Protein AF-A0A1M4UAV8-F1 (afdb_monomer_lite)

Radius of gyration: 23.13 Å; chains: 1; bounding box: 68×44×64 Å

Sequence (203 aa):
MSVFLSVIFIINIIFANIFLRMLYTIIKALHIIFMVSYFAGIFYLVRIFVYYKDTDEFAEDKKKILREQYTFMARRLWNIITVPAGVIMAVCGLIMIFLNPGLMKMPWFHLKLTFLIGLAIYHYWCWKKVLQLKELNGNALETANIKLRQANEIATFILFLVVFTVILKSMVIEYWWQLIAGFFVLVFLIMMTVKLVNKKKKK

Structure (mmCIF, N/CA/C/O backbone):
data_AF-A0A1M4UAV8-F1
#
_entry.id   AF-A0A1M4UAV8-F1
#
loop_
_atom_site.group_PDB
_atom_site.id
_atom_site.type_symbol
_atom_site.label_atom_id
_atom_site.label_alt_id
_atom_site.label_comp_id
_atom_site.label_asym_id
_atom_site.label_entity_id
_atom_site.label_seq_id
_atom_site.pdbx_PDB_ins_code
_atom_site.Cartn_x
_atom_site.Cartn_y
_atom_site.Cartn_z
_atom_site.occupancy
_atom_site.B_iso_or_equiv
_atom_site.auth_seq_id
_atom_site.auth_comp_id
_atom_site.auth_asym_id
_atom_site.auth_atom_id
_atom_site.pdbx_PDB_model_num
ATOM 1 N N . MET A 1 1 ? 47.598 0.066 -33.213 1.00 62.50 1 MET A N 1
ATOM 2 C CA . MET A 1 1 ? 47.191 0.995 -32.132 1.00 62.50 1 MET A CA 1
ATOM 3 C C . MET A 1 1 ? 45.679 1.241 -32.111 1.00 62.50 1 MET A C 1
ATOM 5 O O . MET A 1 1 ? 45.092 1.105 -31.048 1.00 62.50 1 MET A O 1
ATOM 9 N N . SER A 1 2 ? 45.028 1.500 -33.256 1.00 72.69 2 SER A N 1
ATOM 10 C CA . SER A 1 2 ? 43.565 1.703 -33.334 1.00 72.69 2 SER A CA 1
ATOM 11 C C . SER A 1 2 ? 42.741 0.492 -32.875 1.00 72.69 2 SER A C 1
ATOM 13 O O . SER A 1 2 ? 41.863 0.648 -32.040 1.00 72.69 2 SER A O 1
ATOM 15 N N . VAL A 1 3 ? 43.079 -0.722 -33.327 1.00 73.94 3 VAL A N 1
ATOM 16 C CA . VAL A 1 3 ? 42.355 -1.961 -32.965 1.00 73.94 3 VAL A CA 1
ATOM 17 C C . VAL A 1 3 ? 42.368 -2.224 -31.454 1.00 73.94 3 VAL A C 1
ATOM 19 O O . VAL A 1 3 ? 41.353 -2.594 -30.878 1.00 73.94 3 VAL A O 1
ATOM 22 N N . PHE A 1 4 ? 43.496 -1.976 -30.785 1.00 75.94 4 PHE A N 1
ATOM 23 C CA . PHE A 1 4 ? 43.638 -2.181 -29.341 1.00 75.94 4 PHE A CA 1
ATOM 24 C C . PHE A 1 4 ? 42.793 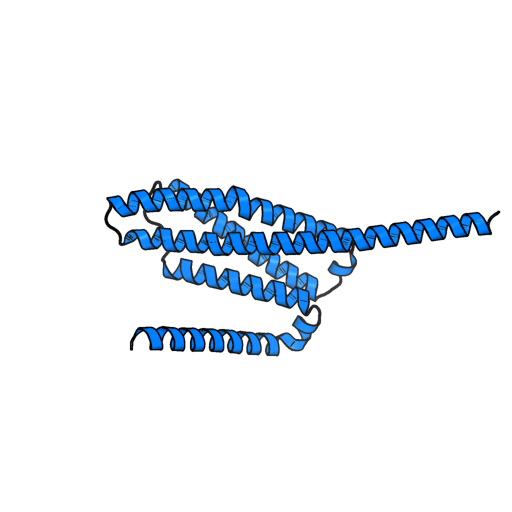-1.186 -28.525 1.00 75.94 4 PHE A C 1
ATOM 26 O O . PHE A 1 4 ? 42.107 -1.579 -27.584 1.00 75.94 4 PHE A O 1
ATOM 33 N N . LEU A 1 5 ? 42.767 0.087 -28.938 1.00 78.88 5 LEU A N 1
ATOM 34 C CA . LEU A 1 5 ? 41.893 1.112 -28.356 1.00 78.88 5 LEU A CA 1
ATOM 35 C C . LEU A 1 5 ? 40.407 0.783 -28.573 1.00 78.88 5 LEU A C 1
ATOM 37 O O . LEU A 1 5 ? 39.610 0.921 -27.646 1.00 78.88 5 LEU A O 1
ATOM 41 N N . SER A 1 6 ? 40.038 0.283 -29.757 1.00 75.25 6 SER A N 1
ATOM 42 C CA . SER A 1 6 ? 38.673 -0.173 -30.046 1.00 75.25 6 SER A CA 1
ATOM 43 C C . SER A 1 6 ? 38.254 -1.351 -29.161 1.00 75.25 6 SER A C 1
ATOM 45 O O . SER A 1 6 ? 37.135 -1.361 -28.655 1.00 75.25 6 SER A O 1
ATOM 47 N N . VAL A 1 7 ? 39.146 -2.315 -28.914 1.00 79.62 7 VAL A N 1
ATOM 48 C CA . VAL A 1 7 ? 38.872 -3.460 -28.028 1.00 79.62 7 VAL A CA 1
ATOM 49 C C . VAL A 1 7 ? 38.666 -3.008 -26.579 1.00 79.62 7 VAL A C 1
ATOM 51 O O . VAL A 1 7 ? 37.687 -3.414 -25.954 1.00 79.62 7 VAL A O 1
ATOM 54 N N . ILE A 1 8 ? 39.516 -2.119 -26.054 1.00 80.94 8 ILE A N 1
ATOM 55 C CA . ILE A 1 8 ? 39.352 -1.560 -24.698 1.00 80.94 8 ILE A CA 1
ATOM 56 C C . ILE A 1 8 ? 38.030 -0.793 -24.575 1.00 80.94 8 ILE A C 1
ATOM 58 O O . ILE A 1 8 ? 37.326 -0.921 -23.572 1.00 80.94 8 ILE A O 1
ATOM 62 N N . PHE A 1 9 ? 37.661 -0.018 -25.593 1.00 82.31 9 PHE A N 1
ATOM 63 C CA . PHE A 1 9 ? 36.395 0.710 -25.618 1.00 82.31 9 PHE A CA 1
ATOM 64 C C . PHE A 1 9 ? 35.184 -0.239 -25.588 1.00 82.31 9 PHE A C 1
ATOM 66 O O . PHE A 1 9 ? 34.266 -0.044 -24.790 1.00 82.31 9 PHE A O 1
ATOM 73 N N . ILE A 1 10 ? 35.215 -1.317 -26.378 1.00 82.00 10 ILE A N 1
ATOM 74 C CA . ILE A 1 10 ? 34.167 -2.349 -26.389 1.00 82.00 10 ILE A CA 1
ATOM 75 C C . ILE A 1 10 ? 34.065 -3.048 -25.026 1.00 82.00 10 ILE A C 1
ATOM 77 O O . ILE A 1 10 ? 32.960 -3.216 -24.511 1.00 82.00 10 ILE A O 1
ATOM 81 N N . ILE A 1 11 ? 35.193 -3.409 -24.406 1.00 81.31 11 ILE A N 1
ATOM 82 C CA . ILE A 1 11 ? 35.213 -4.039 -23.075 1.00 81.31 11 ILE A CA 1
ATOM 83 C C . ILE A 1 11 ? 34.583 -3.116 -22.022 1.00 81.31 11 ILE A C 1
ATOM 85 O O . ILE A 1 11 ? 33.751 -3.571 -21.236 1.00 81.31 11 ILE A O 1
ATOM 89 N N . ASN A 1 12 ? 34.911 -1.820 -22.035 1.00 81.19 12 ASN A N 1
ATOM 90 C CA . ASN A 1 12 ? 34.311 -0.843 -21.121 1.00 81.19 12 ASN A CA 1
ATOM 91 C C . ASN A 1 12 ? 32.792 -0.719 -21.317 1.00 81.19 12 ASN A C 1
ATOM 93 O O . ASN A 1 12 ? 32.049 -0.681 -20.337 1.00 81.19 12 ASN A O 1
ATOM 97 N N . ILE A 1 13 ? 32.311 -0.719 -22.565 1.00 83.06 13 ILE A N 1
ATOM 98 C CA . ILE A 1 13 ? 30.870 -0.704 -22.869 1.00 83.06 13 ILE A CA 1
ATOM 99 C C . ILE A 1 13 ? 30.181 -1.973 -22.360 1.00 83.06 13 ILE A C 1
ATOM 101 O O . ILE A 1 13 ? 29.103 -1.897 -21.769 1.00 83.06 13 ILE A O 1
ATOM 105 N N . ILE A 1 14 ? 30.785 -3.144 -22.574 1.00 82.00 14 ILE A N 1
ATOM 106 C CA . ILE A 1 14 ? 30.239 -4.420 -22.094 1.00 82.00 14 ILE A CA 1
ATOM 107 C C . ILE A 1 14 ? 30.149 -4.406 -20.566 1.00 82.00 14 ILE A C 1
ATOM 109 O O . ILE A 1 14 ? 29.097 -4.732 -20.014 1.00 82.00 14 ILE A O 1
ATOM 113 N N . PHE A 1 15 ? 31.209 -3.972 -19.882 1.00 83.56 15 PHE A N 1
ATOM 114 C CA . PHE A 1 15 ? 31.234 -3.888 -18.424 1.00 83.56 15 PHE A CA 1
ATOM 115 C C . PHE A 1 15 ? 30.181 -2.907 -17.886 1.00 83.56 15 PHE A C 1
ATOM 117 O O . PHE A 1 15 ? 29.423 -3.253 -16.977 1.00 83.56 15 PHE A O 1
ATOM 124 N N . ALA A 1 16 ? 30.053 -1.726 -18.499 1.00 79.69 16 ALA A N 1
ATOM 125 C CA . ALA A 1 16 ? 29.027 -0.747 -18.149 1.00 79.69 16 ALA A CA 1
ATOM 126 C C . ALA A 1 16 ? 27.603 -1.302 -18.344 1.00 79.69 16 ALA A C 1
ATOM 128 O O . ALA A 1 16 ? 26.748 -1.145 -17.471 1.00 79.69 16 ALA A O 1
ATOM 129 N N . ASN A 1 17 ? 27.349 -2.018 -19.442 1.00 82.50 17 ASN A N 1
ATOM 130 C CA . ASN A 1 17 ? 26.052 -2.649 -19.700 1.00 82.50 17 ASN A CA 1
ATOM 131 C C . ASN A 1 17 ? 25.724 -3.759 -18.692 1.00 82.50 17 ASN A C 1
ATOM 133 O O . ASN A 1 17 ? 24.584 -3.856 -18.227 1.00 82.50 17 ASN A O 1
ATOM 137 N N . ILE A 1 18 ? 26.706 -4.586 -18.326 1.00 84.81 18 ILE A N 1
ATOM 138 C CA . ILE A 1 18 ? 26.540 -5.621 -17.296 1.00 84.81 18 ILE A CA 1
ATOM 139 C C . ILE A 1 18 ? 26.200 -4.972 -15.952 1.00 84.81 18 ILE A C 1
ATOM 141 O O . ILE A 1 18 ? 25.231 -5.379 -15.306 1.00 84.81 18 ILE A O 1
ATOM 145 N N . PHE A 1 19 ? 26.938 -3.928 -15.569 1.00 85.88 19 PHE A N 1
ATOM 146 C CA . PHE A 1 19 ? 26.698 -3.183 -14.337 1.00 85.88 19 PHE A CA 1
ATOM 147 C C . PHE A 1 19 ? 25.284 -2.587 -14.293 1.00 85.88 19 PHE A C 1
ATOM 149 O O . PHE A 1 19 ? 24.553 -2.805 -13.325 1.00 85.88 19 PHE A O 1
ATOM 156 N N . LEU A 1 20 ? 24.849 -1.911 -15.362 1.00 85.31 20 LEU A N 1
ATOM 157 C CA . LEU A 1 20 ? 23.503 -1.331 -15.452 1.00 85.31 20 LEU A CA 1
ATOM 158 C C . LEU A 1 20 ? 22.401 -2.395 -15.368 1.00 85.31 20 LEU A C 1
ATOM 160 O O . LEU A 1 20 ? 21.385 -2.187 -14.699 1.00 85.31 20 LEU A O 1
ATOM 164 N N . ARG A 1 21 ? 22.601 -3.560 -15.995 1.00 87.69 21 ARG A N 1
ATOM 165 C CA . ARG A 1 21 ? 21.647 -4.675 -15.926 1.00 87.69 21 ARG A CA 1
ATOM 166 C C . ARG A 1 21 ? 21.554 -5.256 -14.514 1.00 87.69 21 ARG A C 1
ATOM 168 O O . ARG A 1 21 ? 20.442 -5.499 -14.039 1.00 87.69 21 ARG A O 1
ATOM 175 N N . MET A 1 22 ? 22.688 -5.449 -13.840 1.00 91.06 22 MET A N 1
ATOM 176 C CA . MET A 1 22 ? 22.721 -5.902 -12.445 1.00 91.06 22 MET A CA 1
ATOM 177 C C . MET A 1 22 ? 22.029 -4.897 -11.523 1.00 91.06 22 MET A C 1
ATOM 179 O O . MET A 1 22 ? 21.144 -5.278 -10.752 1.00 91.06 22 MET A O 1
ATOM 183 N N . LEU A 1 23 ? 22.350 -3.610 -11.664 1.00 91.56 23 LEU A N 1
ATOM 184 C CA . LEU A 1 23 ? 21.711 -2.537 -10.910 1.00 91.56 23 LEU A CA 1
ATOM 185 C C . LEU A 1 23 ? 20.192 -2.553 -11.108 1.00 91.56 23 LEU A C 1
ATOM 187 O O . LEU A 1 23 ? 19.450 -2.565 -10.129 1.00 91.56 23 LEU A O 1
ATOM 191 N N . TYR A 1 24 ? 19.713 -2.651 -12.352 1.00 92.31 24 TYR A N 1
ATOM 192 C CA . TYR A 1 24 ? 18.280 -2.734 -12.641 1.00 92.31 24 TYR A CA 1
ATOM 193 C C . TYR A 1 24 ? 17.609 -3.906 -11.910 1.00 92.31 24 TYR A C 1
ATOM 195 O O . TYR A 1 24 ? 16.544 -3.738 -11.314 1.00 92.31 24 TYR A O 1
ATOM 203 N N . THR A 1 25 ? 18.227 -5.092 -11.910 1.00 93.62 25 THR A N 1
ATOM 204 C CA . THR A 1 25 ? 17.670 -6.259 -11.205 1.00 93.62 25 THR A CA 1
ATOM 205 C C . THR A 1 25 ? 17.646 -6.093 -9.686 1.00 93.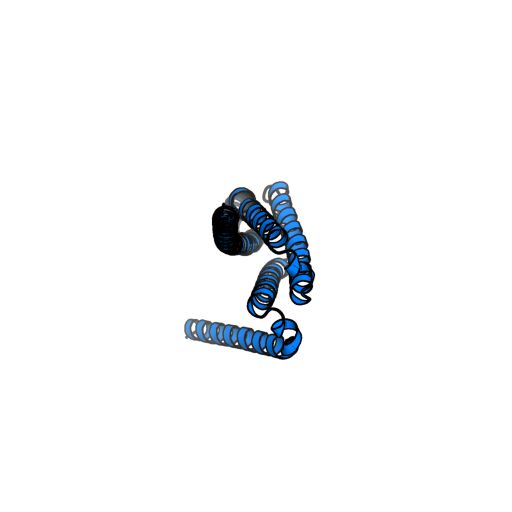62 25 THR A C 1
ATOM 207 O O . THR A 1 25 ? 16.661 -6.486 -9.060 1.00 93.62 25 THR A O 1
ATOM 210 N N . ILE A 1 26 ? 18.664 -5.454 -9.103 1.00 93.94 26 ILE A N 1
ATOM 211 C CA . ILE A 1 26 ? 18.721 -5.152 -7.665 1.00 93.94 26 ILE A CA 1
ATOM 212 C C . ILE A 1 26 ? 17.623 -4.152 -7.294 1.00 93.94 26 ILE A C 1
ATOM 214 O O . ILE A 1 26 ? 16.846 -4.401 -6.374 1.00 93.94 26 ILE A O 1
ATOM 218 N N . ILE A 1 27 ? 17.495 -3.056 -8.048 1.00 95.75 27 ILE A N 1
ATOM 219 C CA . ILE A 1 27 ? 16.447 -2.051 -7.822 1.00 95.75 27 ILE A CA 1
ATOM 220 C C . ILE A 1 27 ? 15.055 -2.671 -7.984 1.00 95.75 27 ILE A C 1
ATOM 222 O O . ILE A 1 27 ? 14.156 -2.381 -7.194 1.00 95.75 27 ILE A O 1
ATOM 226 N N . LYS A 1 28 ? 14.870 -3.566 -8.960 1.00 93.69 28 LYS A N 1
ATOM 227 C CA . LYS A 1 28 ? 13.616 -4.306 -9.133 1.00 93.69 28 LYS A CA 1
ATOM 228 C C . LYS A 1 28 ? 13.303 -5.195 -7.927 1.00 93.69 28 LYS A C 1
ATOM 230 O O . LYS A 1 28 ? 12.150 -5.230 -7.499 1.00 93.69 28 LYS A O 1
ATOM 235 N N . ALA A 1 29 ? 14.295 -5.891 -7.374 1.00 95.88 29 ALA A N 1
ATOM 236 C CA . ALA A 1 29 ? 14.116 -6.697 -6.169 1.00 95.88 29 ALA A CA 1
ATOM 237 C C . ALA A 1 29 ? 13.733 -5.822 -4.963 1.00 95.88 29 ALA A C 1
ATOM 239 O O . ALA A 1 29 ? 12.739 -6.112 -4.297 1.00 95.88 29 ALA A O 1
ATOM 240 N N . LEU A 1 30 ? 14.439 -4.706 -4.746 1.00 96.69 30 LEU A N 1
ATOM 241 C CA . LEU A 1 30 ? 14.109 -3.735 -3.696 1.00 96.69 30 LEU A CA 1
ATOM 242 C C . LEU A 1 30 ? 12.690 -3.179 -3.863 1.00 96.69 30 LEU A C 1
ATOM 244 O O . LEU A 1 30 ? 11.921 -3.174 -2.905 1.00 96.69 30 LEU A O 1
ATOM 248 N N . HIS A 1 31 ? 12.300 -2.790 -5.080 1.00 96.00 31 HIS A N 1
ATOM 249 C CA . HIS A 1 31 ? 10.945 -2.321 -5.371 1.00 96.00 31 HIS A CA 1
ATOM 250 C C . HIS A 1 31 ? 9.883 -3.347 -4.951 1.00 96.00 31 HIS A C 1
ATOM 252 O O . HIS A 1 31 ? 8.889 -2.970 -4.338 1.00 96.00 31 HIS A O 1
ATOM 258 N N . ILE A 1 32 ? 10.094 -4.635 -5.242 1.00 95.25 32 ILE A N 1
ATOM 259 C CA . ILE A 1 32 ? 9.157 -5.704 -4.865 1.00 95.25 32 ILE A CA 1
ATOM 260 C C . ILE A 1 32 ? 9.121 -5.896 -3.344 1.00 95.25 32 ILE A C 1
ATOM 262 O O . ILE A 1 32 ? 8.033 -5.980 -2.779 1.00 95.25 32 ILE A O 1
ATOM 266 N N . ILE A 1 33 ? 10.276 -5.922 -2.671 1.00 96.88 33 ILE A N 1
ATOM 267 C CA . ILE A 1 33 ? 10.356 -6.073 -1.207 1.00 96.88 33 ILE A CA 1
ATOM 268 C C . ILE A 1 33 ? 9.583 -4.949 -0.508 1.00 96.88 33 ILE A C 1
ATOM 270 O O . ILE A 1 33 ? 8.728 -5.208 0.344 1.00 96.88 33 ILE A O 1
ATOM 274 N N . PHE A 1 34 ? 9.833 -3.699 -0.901 1.00 97.62 34 PHE A N 1
ATOM 275 C CA . PHE A 1 34 ? 9.148 -2.551 -0.315 1.00 97.62 34 PHE A CA 1
ATOM 276 C C . PHE A 1 34 ? 7.682 -2.458 -0.738 1.00 97.62 34 PHE A C 1
ATOM 278 O O . PHE A 1 34 ? 6.865 -2.017 0.064 1.00 97.62 34 PHE A O 1
ATOM 285 N N . MET A 1 35 ? 7.315 -2.948 -1.926 1.00 95.75 35 MET A N 1
ATOM 286 C CA . MET A 1 35 ? 5.912 -3.102 -2.318 1.00 95.75 35 MET A CA 1
ATOM 287 C C . MET A 1 35 ? 5.173 -4.066 -1.385 1.00 95.75 35 MET A C 1
ATOM 289 O O . MET A 1 35 ? 4.111 -3.718 -0.871 1.00 95.75 35 MET A O 1
ATOM 293 N N . VAL A 1 36 ? 5.753 -5.232 -1.090 1.00 96.25 36 VAL A N 1
ATOM 294 C CA . VAL A 1 36 ? 5.160 -6.198 -0.150 1.00 96.25 36 VAL A CA 1
ATOM 295 C C . VAL A 1 36 ? 5.040 -5.592 1.251 1.00 96.25 36 VAL A C 1
ATOM 297 O O . VAL A 1 36 ? 3.970 -5.664 1.856 1.00 96.25 36 VAL A O 1
ATOM 300 N N . SER A 1 37 ? 6.099 -4.946 1.749 1.00 96.56 37 SER A N 1
ATOM 301 C CA . SER A 1 37 ? 6.090 -4.274 3.058 1.00 96.56 37 SER A CA 1
ATOM 302 C C . SER A 1 37 ? 5.026 -3.170 3.138 1.00 96.56 37 SER A C 1
ATOM 304 O O . SER A 1 37 ? 4.286 -3.082 4.120 1.00 96.56 37 SER A O 1
ATOM 306 N N . TYR A 1 38 ? 4.886 -2.377 2.076 1.00 97.19 38 TYR A N 1
ATOM 307 C CA . TYR A 1 38 ? 3.892 -1.316 1.967 1.00 97.19 38 TYR A CA 1
ATOM 308 C C . TYR A 1 38 ? 2.455 -1.853 2.003 1.00 97.19 38 TYR A C 1
ATOM 310 O O . TYR A 1 38 ? 1.640 -1.383 2.801 1.00 97.19 38 TYR A O 1
ATOM 318 N N . PHE A 1 39 ? 2.139 -2.862 1.183 1.00 95.25 39 PHE A N 1
ATOM 319 C CA . PHE A 1 39 ? 0.804 -3.466 1.168 1.00 95.25 39 PHE A CA 1
ATOM 320 C C . PHE A 1 39 ? 0.479 -4.172 2.487 1.00 95.25 39 PHE A C 1
ATOM 322 O O . PHE A 1 39 ? -0.644 -4.050 2.976 1.00 95.25 39 PHE A O 1
ATOM 329 N N . ALA A 1 40 ? 1.456 -4.835 3.113 1.00 95.19 40 ALA A N 1
ATOM 330 C CA . ALA A 1 40 ? 1.292 -5.398 4.451 1.00 95.19 40 ALA A CA 1
ATOM 331 C C . ALA A 1 40 ? 0.935 -4.314 5.486 1.00 95.19 40 ALA A C 1
ATOM 333 O O . ALA A 1 40 ? 0.011 -4.504 6.280 1.00 95.19 40 ALA A O 1
ATOM 334 N N . GLY A 1 41 ? 1.612 -3.160 5.437 1.00 95.56 41 GLY A N 1
ATOM 335 C CA . GLY A 1 41 ? 1.303 -2.002 6.277 1.00 95.56 41 GLY A CA 1
ATOM 336 C C . GLY A 1 41 ? -0.122 -1.490 6.069 1.00 95.56 41 GLY A C 1
ATOM 337 O O . GLY A 1 41 ? -0.866 -1.336 7.036 1.00 95.56 41 GLY A O 1
ATOM 338 N N . ILE A 1 42 ? -0.543 -1.310 4.815 1.00 93.88 42 ILE A N 1
ATOM 339 C CA . ILE A 1 42 ? -1.900 -0.860 4.481 1.00 93.88 42 ILE A CA 1
ATOM 340 C C . ILE A 1 42 ? -2.979 -1.835 4.969 1.00 93.88 42 ILE A C 1
ATOM 342 O O . ILE A 1 42 ? -3.937 -1.406 5.618 1.00 93.88 42 ILE A O 1
ATOM 346 N N . PHE A 1 43 ? -2.838 -3.134 4.692 1.00 93.56 43 PHE A N 1
ATOM 347 C CA . PHE A 1 43 ? -3.822 -4.132 5.125 1.00 93.56 43 PHE A CA 1
ATOM 348 C C . PHE A 1 43 ? -3.957 -4.168 6.641 1.00 93.56 43 PHE A C 1
ATOM 350 O O . PHE A 1 43 ? -5.064 -4.224 7.184 1.00 93.56 43 PHE A O 1
ATOM 357 N N . TYR A 1 44 ? -2.825 -4.106 7.340 1.00 94.69 44 TYR A N 1
ATOM 358 C CA . TYR A 1 44 ? -2.834 -4.105 8.792 1.00 94.69 44 TYR A CA 1
ATOM 359 C C . TYR A 1 44 ? -3.447 -2.815 9.352 1.00 94.69 44 TYR A C 1
ATOM 361 O O . TYR A 1 44 ? -4.215 -2.867 10.312 1.00 94.69 44 TYR A O 1
ATOM 369 N N . LEU A 1 45 ? -3.204 -1.671 8.710 1.00 94.69 45 LEU A N 1
ATOM 370 C CA . LEU A 1 45 ? -3.749 -0.386 9.131 1.00 94.69 45 LEU A CA 1
ATOM 371 C C . LEU A 1 45 ? -5.278 -0.344 9.077 1.00 94.69 45 LEU A C 1
ATOM 373 O O . LEU A 1 45 ? -5.920 0.044 10.053 1.00 94.69 45 LEU A O 1
ATOM 377 N N . VAL A 1 46 ? -5.877 -0.775 7.966 1.00 92.81 46 VAL A N 1
ATOM 378 C CA . VAL A 1 46 ? -7.344 -0.787 7.847 1.00 92.81 46 VAL A CA 1
ATOM 379 C C . VAL A 1 46 ? -7.971 -1.734 8.860 1.00 92.81 46 VAL A C 1
ATOM 381 O O . VAL A 1 46 ? -9.018 -1.433 9.436 1.00 92.81 46 VAL A O 1
ATOM 384 N N . ARG A 1 47 ? -7.284 -2.836 9.165 1.00 93.81 47 ARG A N 1
ATOM 385 C CA . ARG A 1 47 ? -7.704 -3.756 10.217 1.00 93.81 47 ARG A CA 1
ATOM 386 C C . ARG A 1 47 ? -7.684 -3.115 11.603 1.00 93.81 47 ARG A C 1
ATOM 388 O O . ARG A 1 47 ? -8.615 -3.338 12.371 1.00 93.81 47 ARG A O 1
ATOM 395 N N . ILE A 1 48 ? -6.689 -2.277 11.900 1.00 94.56 48 ILE A N 1
ATOM 396 C CA . ILE A 1 48 ? -6.673 -1.481 13.135 1.00 94.56 48 ILE A CA 1
ATOM 397 C C . ILE A 1 48 ? -7.889 -0.546 13.192 1.00 94.56 48 ILE A C 1
ATOM 399 O O . ILE A 1 48 ? -8.501 -0.438 14.249 1.00 94.56 48 ILE A O 1
ATOM 403 N N . PHE A 1 49 ? -8.299 0.080 12.082 1.00 94.19 49 PHE A N 1
ATOM 404 C CA . PHE A 1 49 ? -9.500 0.932 12.075 1.00 94.19 49 PHE A CA 1
ATOM 405 C C . PHE A 1 49 ? -10.784 0.150 12.362 1.00 94.19 49 PHE A C 1
ATOM 407 O O . PHE A 1 49 ? -11.633 0.629 13.114 1.00 94.19 49 PHE A O 1
ATOM 414 N N . VAL A 1 50 ? -10.924 -1.055 11.798 1.00 93.62 50 VAL A N 1
ATOM 415 C CA . VAL A 1 50 ? -12.059 -1.943 12.101 1.00 93.62 50 VAL A CA 1
ATOM 416 C C . VAL A 1 50 ? -12.063 -2.303 13.585 1.00 93.62 50 VAL A C 1
ATOM 418 O O . VAL A 1 50 ? -13.087 -2.134 14.238 1.00 93.62 50 VAL A O 1
ATOM 421 N N . TYR A 1 51 ? -10.919 -2.710 14.140 1.00 94.00 51 TYR A N 1
ATOM 422 C CA . TYR A 1 51 ? -10.819 -3.062 15.559 1.00 94.00 51 TYR A CA 1
ATOM 423 C C . TYR A 1 51 ? -11.051 -1.875 16.488 1.00 94.00 51 TYR A C 1
ATOM 425 O O . TYR A 1 51 ? -11.702 -2.035 17.514 1.00 94.00 51 TYR A O 1
ATOM 433 N N . TYR A 1 52 ? -10.598 -0.678 16.112 1.00 94.31 52 TYR A N 1
ATOM 434 C CA . TYR A 1 52 ? -10.935 0.545 16.831 1.00 94.31 52 TYR A CA 1
ATOM 435 C C . TYR A 1 52 ? -12.451 0.755 16.851 1.00 94.31 52 TYR A C 1
ATOM 437 O O . TYR A 1 52 ? -13.013 1.015 17.908 1.00 94.31 52 TYR A O 1
ATOM 445 N N . LYS A 1 53 ? -13.132 0.602 15.710 1.00 92.94 53 LYS A N 1
ATOM 446 C CA . LYS A 1 53 ? -14.592 0.760 15.622 1.00 92.94 53 LYS A CA 1
ATOM 447 C C . LYS A 1 53 ? -15.361 -0.346 16.355 1.00 92.94 53 LYS A C 1
ATOM 449 O O . LYS A 1 53 ? -16.445 -0.079 16.859 1.00 92.94 53 LYS A O 1
ATOM 454 N N . ASP A 1 54 ? -14.826 -1.566 16.417 1.00 92.69 54 ASP A N 1
ATOM 455 C CA . ASP A 1 54 ? -15.411 -2.671 17.193 1.00 92.69 54 ASP A CA 1
ATOM 456 C C . ASP A 1 54 ? -15.398 -2.355 18.710 1.00 92.69 54 ASP A C 1
ATOM 458 O O . ASP A 1 54 ? -16.229 -2.871 19.451 1.00 92.69 54 ASP A O 1
ATOM 462 N N . THR A 1 55 ? -14.516 -1.457 19.186 1.00 93.69 55 THR A N 1
ATOM 463 C CA . THR A 1 55 ? -14.508 -1.039 20.605 1.00 93.69 55 THR A CA 1
ATOM 464 C C . THR A 1 55 ? -15.728 -0.228 21.032 1.00 93.69 55 THR A C 1
ATOM 466 O O . THR A 1 55 ? -15.938 -0.048 22.229 1.00 93.69 55 THR A O 1
ATOM 469 N N . ASP A 1 56 ? -16.533 0.262 20.087 1.00 91.12 56 ASP A N 1
ATOM 470 C CA . ASP A 1 56 ? -17.742 1.040 20.371 1.00 91.12 56 ASP A CA 1
ATOM 471 C C . ASP A 1 56 ? -18.774 0.245 21.187 1.00 91.12 56 ASP A C 1
ATOM 473 O O . ASP A 1 56 ? -19.564 0.846 21.907 1.00 91.12 56 ASP A O 1
ATOM 477 N N . GLU A 1 57 ? -18.745 -1.087 21.096 1.00 90.88 57 GLU A N 1
ATOM 478 C CA . GLU A 1 57 ? -19.644 -2.003 21.812 1.00 90.88 57 GLU A CA 1
ATOM 479 C C . GLU A 1 57 ? -19.089 -2.443 23.181 1.00 90.88 57 GLU A C 1
ATOM 481 O O . GLU A 1 57 ? -19.736 -3.195 23.909 1.00 90.88 57 GLU A O 1
ATOM 486 N N . PHE A 1 58 ? -17.873 -2.023 23.546 1.00 92.75 58 PHE A N 1
ATOM 487 C CA . PHE A 1 58 ? -17.243 -2.418 24.806 1.00 92.75 58 PHE A CA 1
ATOM 488 C C . PHE A 1 58 ? -17.594 -1.465 25.953 1.00 92.75 58 PHE A C 1
ATOM 490 O O . PHE A 1 58 ? -17.845 -0.281 25.747 1.00 92.75 58 PHE A O 1
ATOM 497 N N . ALA A 1 59 ? -17.530 -1.984 27.184 1.00 93.56 59 ALA A N 1
ATOM 498 C CA . ALA A 1 59 ? -17.606 -1.174 28.398 1.00 93.56 59 ALA A CA 1
ATOM 499 C C . ALA A 1 59 ? -16.514 -0.086 28.421 1.00 93.56 59 ALA A C 1
ATOM 501 O O . ALA A 1 59 ? -15.414 -0.296 27.896 1.00 93.56 59 ALA A O 1
ATOM 502 N N . GLU A 1 60 ? -16.811 1.052 29.053 1.00 90.44 60 GLU A N 1
ATOM 503 C CA . GLU A 1 60 ? -16.031 2.291 28.918 1.00 90.44 60 GLU A CA 1
ATOM 504 C C . GLU A 1 60 ? -14.549 2.126 29.302 1.00 90.44 60 GLU A C 1
ATOM 506 O O . GLU A 1 60 ? -13.670 2.546 28.547 1.00 90.44 60 GLU A O 1
ATOM 511 N N . ASP A 1 61 ? -14.252 1.410 30.391 1.00 91.19 61 ASP A N 1
ATOM 512 C CA . ASP A 1 61 ? -12.874 1.174 30.849 1.00 91.19 61 ASP A CA 1
ATOM 513 C C . ASP A 1 61 ? -12.045 0.398 29.814 1.00 91.19 61 ASP A C 1
ATOM 515 O O . ASP A 1 61 ? -10.931 0.783 29.448 1.00 91.19 61 ASP A O 1
ATOM 519 N N . LYS A 1 62 ? -12.616 -0.686 29.274 1.00 93.06 62 LYS A N 1
ATOM 520 C CA . LYS A 1 62 ? -11.967 -1.522 28.254 1.00 93.06 62 LYS A CA 1
ATOM 521 C C . LYS A 1 62 ? -11.817 -0.769 26.932 1.00 93.06 62 LYS A C 1
ATOM 523 O O . LYS A 1 62 ? -10.793 -0.890 26.256 1.00 93.06 62 LYS A O 1
ATOM 528 N N . LYS A 1 63 ? -12.839 -0.001 26.558 1.00 93.06 63 LYS A N 1
ATOM 529 C CA . LYS A 1 63 ? -12.879 0.818 25.344 1.00 93.06 63 LYS A CA 1
ATOM 530 C C . LYS A 1 63 ? -11.779 1.874 25.352 1.00 93.06 63 LYS A C 1
ATOM 532 O O . LYS A 1 63 ? -11.048 1.969 24.367 1.00 93.06 63 LYS A O 1
ATOM 537 N N . LYS A 1 64 ? -11.601 2.604 26.457 1.00 91.94 64 LYS A N 1
ATOM 538 C CA . LYS A 1 64 ? -10.559 3.633 26.584 1.00 91.94 64 LYS A CA 1
ATOM 539 C C . LYS A 1 64 ? -9.156 3.056 26.363 1.00 91.94 64 LYS A C 1
ATOM 541 O O . LYS A 1 64 ? -8.442 3.519 25.475 1.00 91.94 64 LYS A O 1
ATOM 546 N N . ILE A 1 65 ? -8.812 1.989 27.088 1.00 93.62 65 ILE A N 1
ATOM 547 C CA . ILE A 1 65 ? -7.491 1.339 27.008 1.00 93.62 65 ILE A CA 1
ATOM 548 C C . ILE A 1 65 ? -7.204 0.847 25.580 1.00 93.62 65 ILE A C 1
ATOM 550 O O . ILE A 1 65 ? -6.132 1.095 25.022 1.00 93.62 65 ILE A O 1
ATOM 554 N N . LEU A 1 66 ? -8.169 0.168 24.951 1.00 95.00 66 LEU A N 1
ATOM 555 C CA . LEU A 1 66 ? -7.985 -0.368 23.600 1.00 95.00 66 LEU A CA 1
ATOM 556 C C . LEU A 1 66 ? -7.909 0.734 22.538 1.00 95.00 66 LEU A C 1
ATOM 558 O O . LEU A 1 66 ? -7.109 0.619 21.608 1.00 95.00 66 LEU A O 1
ATOM 562 N N . ARG A 1 67 ? -8.691 1.812 22.662 1.00 94.56 67 ARG A N 1
ATOM 563 C CA . ARG A 1 67 ? -8.639 2.943 21.722 1.00 94.56 67 ARG A CA 1
ATOM 564 C C . ARG A 1 67 ? -7.300 3.671 21.774 1.00 94.56 67 ARG A C 1
ATOM 566 O O . ARG A 1 67 ? -6.763 4.004 20.713 1.00 94.56 67 ARG A O 1
ATOM 573 N N . GLU A 1 68 ? -6.738 3.877 22.962 1.00 93.94 68 GLU A N 1
ATOM 574 C CA . GLU A 1 68 ? -5.390 4.441 23.123 1.00 93.94 68 GLU A CA 1
ATOM 575 C C . GLU A 1 68 ? -4.345 3.551 22.435 1.00 93.94 68 GLU A C 1
ATOM 577 O O . GLU A 1 68 ? -3.566 4.027 21.599 1.00 93.94 68 GLU A O 1
ATOM 582 N N . GLN A 1 69 ? -4.406 2.240 22.683 1.00 95.06 69 GLN A N 1
ATOM 583 C CA . GLN A 1 69 ? -3.493 1.269 22.083 1.00 95.06 69 GLN A CA 1
ATOM 584 C C . GLN A 1 69 ? -3.610 1.210 20.552 1.00 95.06 69 GLN A C 1
ATOM 586 O O . GLN A 1 69 ? -2.600 1.267 19.848 1.00 95.06 69 GLN A O 1
ATOM 591 N N . TYR A 1 70 ? -4.822 1.129 20.000 1.00 95.56 70 TYR A N 1
ATOM 592 C CA . TYR A 1 70 ? -5.026 1.090 18.549 1.00 95.56 70 TYR A CA 1
ATOM 593 C C . TYR A 1 70 ? -4.592 2.390 17.868 1.00 95.56 70 TYR A C 1
ATOM 595 O O . TYR A 1 70 ? -3.993 2.344 16.792 1.00 95.56 70 TYR A O 1
ATOM 603 N N . THR A 1 71 ? -4.813 3.540 18.505 1.00 94.81 71 THR A N 1
ATOM 604 C CA . THR A 1 71 ? -4.325 4.835 18.003 1.00 94.81 71 THR A CA 1
ATOM 605 C C . THR A 1 71 ? -2.800 4.865 17.959 1.00 94.81 71 THR A C 1
ATOM 607 O O . THR A 1 71 ? -2.212 5.283 16.955 1.00 94.81 71 THR A O 1
ATOM 610 N N . PHE A 1 72 ? -2.141 4.370 19.009 1.00 94.94 72 PHE A N 1
ATOM 611 C CA . PHE A 1 72 ? -0.688 4.238 19.043 1.00 94.94 72 PHE A CA 1
ATOM 612 C C . PHE A 1 72 ? -0.174 3.304 17.937 1.00 94.94 72 PHE A C 1
ATOM 614 O O . PHE A 1 72 ? 0.720 3.681 17.171 1.00 94.94 72 PHE A O 1
ATOM 621 N N . MET A 1 73 ? -0.773 2.118 17.797 1.00 95.94 73 MET A N 1
ATOM 622 C CA . MET A 1 73 ? -0.395 1.132 16.781 1.00 95.94 73 MET A CA 1
ATOM 623 C C . MET A 1 73 ? -0.572 1.671 15.359 1.00 95.94 73 MET A C 1
ATOM 625 O O . MET A 1 73 ? 0.345 1.536 14.550 1.00 95.94 73 MET A O 1
ATOM 629 N N . ALA A 1 74 ? -1.699 2.327 15.061 1.00 96.00 74 ALA A N 1
ATOM 630 C CA . ALA A 1 74 ? -1.963 2.908 13.745 1.00 96.00 74 ALA A CA 1
ATOM 631 C C . ALA A 1 74 ? -0.908 3.958 13.370 1.00 96.00 74 ALA A C 1
ATOM 633 O O . ALA A 1 74 ? -0.345 3.916 12.275 1.00 96.00 74 ALA A O 1
ATOM 634 N N . ARG A 1 75 ? -0.585 4.871 14.295 1.00 94.88 75 ARG A N 1
ATOM 635 C CA . ARG A 1 75 ? 0.420 5.923 14.068 1.00 94.88 75 ARG A CA 1
ATOM 636 C C . ARG A 1 75 ? 1.818 5.351 13.874 1.00 94.88 75 ARG A C 1
ATOM 638 O O . ARG A 1 75 ? 2.542 5.790 12.980 1.00 94.88 75 ARG A O 1
ATOM 645 N N . ARG A 1 76 ? 2.200 4.378 14.702 1.00 95.62 76 ARG A N 1
ATOM 646 C CA . ARG A 1 76 ? 3.517 3.743 14.624 1.00 95.62 76 ARG A CA 1
ATOM 647 C C . ARG A 1 76 ? 3.674 2.975 13.314 1.00 95.62 76 ARG A C 1
ATOM 649 O O . ARG A 1 76 ? 4.674 3.151 12.626 1.00 95.62 76 ARG A O 1
ATOM 656 N N . LEU A 1 77 ? 2.668 2.191 12.936 1.00 96.19 77 LEU A N 1
ATOM 657 C CA . LEU A 1 77 ? 2.638 1.460 11.671 1.00 96.19 77 LEU A CA 1
ATOM 658 C C . LEU A 1 77 ? 2.707 2.399 10.460 1.00 96.19 77 LEU A C 1
ATOM 660 O O . LEU A 1 77 ? 3.431 2.120 9.502 1.00 96.19 77 LEU A O 1
ATOM 664 N N . TRP A 1 78 ? 1.968 3.509 10.501 1.00 96.56 78 TRP A N 1
ATOM 665 C CA . TRP A 1 78 ? 1.957 4.498 9.428 1.00 96.56 78 TRP A CA 1
ATOM 666 C C . TRP A 1 78 ? 3.338 5.129 9.234 1.00 96.56 78 TRP A C 1
ATOM 668 O O . TRP A 1 78 ? 3.903 5.053 8.145 1.00 96.56 78 TRP A O 1
ATOM 678 N N . ASN A 1 79 ? 3.908 5.683 10.306 1.00 95.31 79 ASN A N 1
ATOM 679 C CA . ASN A 1 79 ? 5.136 6.475 10.230 1.00 95.31 79 ASN A CA 1
ATOM 680 C C . ASN A 1 79 ? 6.410 5.633 10.096 1.00 95.31 79 ASN A C 1
ATOM 682 O O . ASN A 1 79 ? 7.360 6.088 9.470 1.00 95.31 79 ASN A O 1
ATOM 686 N N . ILE A 1 80 ? 6.457 4.438 10.693 1.00 95.12 80 ILE A N 1
ATOM 687 C CA . ILE A 1 80 ? 7.682 3.621 10.721 1.00 95.12 80 ILE A CA 1
ATOM 688 C C . ILE A 1 80 ? 7.737 2.643 9.548 1.00 95.12 80 ILE A C 1
ATOM 690 O O . ILE A 1 80 ? 8.815 2.384 9.025 1.00 95.12 80 ILE A O 1
ATOM 694 N N . ILE A 1 81 ? 6.595 2.087 9.134 1.00 94.88 81 ILE A N 1
ATOM 695 C CA . ILE A 1 81 ? 6.568 1.007 8.139 1.00 94.88 81 ILE A CA 1
ATOM 696 C C . ILE A 1 81 ? 5.948 1.500 6.836 1.00 94.88 81 ILE A C 1
ATOM 698 O O . ILE A 1 81 ? 6.604 1.497 5.800 1.00 94.88 81 ILE A O 1
ATOM 702 N N . THR A 1 82 ? 4.697 1.958 6.881 1.00 96.38 82 THR A N 1
ATOM 703 C CA . THR A 1 82 ? 3.896 2.173 5.665 1.00 96.38 82 THR A CA 1
ATOM 704 C C . THR A 1 82 ? 4.439 3.320 4.815 1.00 96.38 82 THR A C 1
ATOM 706 O O . THR A 1 82 ? 4.665 3.142 3.620 1.00 96.38 82 THR A O 1
ATOM 709 N N . VAL A 1 83 ? 4.684 4.490 5.410 1.00 96.31 83 VAL A N 1
ATOM 710 C CA . VAL A 1 83 ? 5.197 5.654 4.672 1.00 96.31 83 VAL A CA 1
ATOM 711 C C . VAL A 1 83 ? 6.626 5.416 4.166 1.00 96.31 83 VAL A C 1
ATOM 713 O O . VAL A 1 83 ? 6.830 5.567 2.961 1.00 96.31 83 VAL A O 1
ATOM 716 N N . PRO A 1 84 ? 7.602 4.974 4.990 1.00 96.94 84 PRO A N 1
ATOM 717 C CA . PRO A 1 84 ? 8.959 4.723 4.502 1.00 96.94 84 PRO A CA 1
ATOM 718 C C . PRO A 1 84 ? 9.009 3.659 3.404 1.00 96.94 84 PRO A C 1
ATOM 720 O O . PRO A 1 84 ? 9.650 3.875 2.376 1.00 96.94 84 PRO A O 1
ATOM 723 N N . ALA A 1 85 ? 8.277 2.549 3.560 1.00 97.31 85 ALA A N 1
ATOM 724 C CA . ALA A 1 85 ? 8.205 1.522 2.524 1.00 97.31 85 ALA A CA 1
ATOM 725 C C . ALA A 1 85 ? 7.583 2.061 1.229 1.00 97.31 85 ALA A C 1
ATOM 727 O O . ALA A 1 85 ? 8.094 1.784 0.146 1.00 97.31 85 ALA A O 1
ATOM 728 N N . GLY A 1 86 ? 6.527 2.874 1.326 1.00 96.56 86 GLY A N 1
ATOM 729 C CA . GLY A 1 86 ? 5.889 3.503 0.169 1.00 96.56 86 GLY A CA 1
ATOM 730 C C . GLY A 1 86 ? 6.823 4.452 -0.581 1.00 96.56 86 GLY A C 1
ATOM 731 O O . GLY A 1 86 ? 6.900 4.393 -1.809 1.00 96.56 86 GLY A O 1
ATOM 732 N N . VAL A 1 87 ? 7.579 5.275 0.151 1.00 97.19 87 VAL A N 1
ATOM 733 C CA . VAL A 1 87 ? 8.572 6.195 -0.423 1.00 97.19 87 VAL A CA 1
ATOM 734 C C . VAL A 1 87 ? 9.683 5.421 -1.125 1.00 97.19 87 VAL A C 1
ATOM 736 O O . VAL A 1 87 ? 9.962 5.691 -2.292 1.00 97.19 87 VAL A O 1
ATOM 739 N N . ILE A 1 88 ? 10.281 4.422 -0.469 1.00 97.31 88 ILE A N 1
ATOM 740 C CA . ILE A 1 88 ? 11.370 3.639 -1.072 1.00 97.31 88 ILE A CA 1
ATOM 741 C C . ILE A 1 88 ? 10.858 2.859 -2.290 1.00 97.31 88 ILE A C 1
ATOM 743 O O . ILE A 1 88 ? 11.493 2.878 -3.344 1.00 97.31 88 ILE A O 1
ATOM 747 N N . MET A 1 89 ? 9.674 2.244 -2.196 1.00 96.88 89 MET A N 1
ATOM 748 C CA . MET A 1 89 ? 9.019 1.581 -3.326 1.00 96.88 89 MET A CA 1
ATOM 749 C C . MET A 1 89 ? 8.852 2.539 -4.515 1.00 96.88 89 MET A C 1
ATOM 751 O O . MET A 1 89 ? 9.169 2.157 -5.647 1.00 96.88 89 MET A O 1
ATOM 755 N N . ALA A 1 90 ? 8.366 3.761 -4.279 1.00 95.81 90 ALA A N 1
ATOM 756 C CA . ALA A 1 90 ? 8.154 4.762 -5.321 1.00 95.81 90 ALA A CA 1
ATOM 757 C C . ALA A 1 90 ? 9.477 5.220 -5.948 1.00 95.81 90 ALA A C 1
ATOM 759 O O . ALA A 1 90 ? 9.593 5.224 -7.173 1.00 95.81 90 ALA A O 1
ATOM 760 N N . VAL A 1 91 ? 10.494 5.516 -5.133 1.00 97.19 91 VAL A N 1
ATOM 761 C CA . VAL A 1 91 ? 11.833 5.904 -5.603 1.00 97.19 91 VAL A CA 1
ATOM 762 C C . VAL A 1 91 ? 12.457 4.793 -6.448 1.00 97.19 91 VAL A C 1
ATOM 764 O O . VAL A 1 91 ? 12.892 5.057 -7.567 1.00 97.19 91 VAL A O 1
ATOM 767 N N . CYS A 1 92 ? 12.428 3.536 -5.992 1.00 95.94 92 CYS A N 1
ATOM 768 C CA . CYS A 1 92 ? 12.895 2.406 -6.800 1.00 95.94 92 CYS A CA 1
ATOM 769 C C . CYS A 1 92 ? 12.103 2.282 -8.112 1.00 95.94 92 CYS A C 1
ATOM 771 O O . CYS A 1 92 ? 12.685 2.013 -9.161 1.00 95.94 92 CYS A O 1
ATOM 773 N N . GLY A 1 93 ? 10.788 2.521 -8.076 1.00 94.25 93 GLY A N 1
ATOM 774 C CA . GLY A 1 93 ? 9.937 2.555 -9.266 1.00 94.25 93 GLY A CA 1
ATOM 775 C C . GLY A 1 93 ? 10.372 3.616 -10.280 1.00 94.25 93 GLY A C 1
ATOM 776 O O . GLY A 1 93 ? 10.504 3.305 -11.462 1.00 94.25 93 GLY A O 1
ATOM 777 N N . LEU A 1 94 ? 10.651 4.836 -9.817 1.00 94.56 94 LEU A N 1
ATOM 778 C CA . LEU A 1 94 ? 11.134 5.943 -10.648 1.00 94.56 94 LEU A CA 1
ATOM 779 C C . LEU A 1 94 ? 12.522 5.657 -11.231 1.00 94.56 94 LEU A C 1
ATOM 781 O O . LEU A 1 94 ? 12.733 5.861 -12.426 1.00 94.56 94 LEU A O 1
ATOM 785 N N . ILE A 1 95 ? 13.439 5.104 -10.430 1.00 94.38 95 ILE A N 1
ATOM 786 C CA . ILE A 1 95 ? 14.771 4.694 -10.899 1.00 94.38 95 ILE A CA 1
ATOM 787 C C . ILE A 1 95 ? 14.647 3.644 -12.013 1.00 94.38 95 ILE A C 1
ATOM 789 O O . ILE A 1 95 ? 15.325 3.752 -13.032 1.00 94.38 95 ILE A O 1
ATOM 793 N N . MET A 1 96 ? 13.750 2.658 -11.885 1.00 93.44 96 MET A N 1
ATOM 794 C CA . MET A 1 96 ? 13.534 1.670 -12.952 1.00 93.44 96 MET A CA 1
ATOM 795 C C . MET A 1 96 ? 13.011 2.292 -14.253 1.00 93.44 96 MET A C 1
ATOM 797 O O . MET A 1 96 ? 13.372 1.814 -15.327 1.00 93.44 96 MET A O 1
ATOM 801 N N . ILE A 1 97 ? 12.159 3.320 -14.173 1.00 92.94 97 ILE A N 1
ATOM 802 C CA . ILE A 1 97 ? 11.663 4.049 -15.353 1.00 92.94 97 ILE A CA 1
ATOM 803 C C . ILE A 1 97 ? 12.810 4.812 -16.015 1.00 92.94 97 ILE A C 1
ATOM 805 O O . ILE A 1 97 ? 12.943 4.771 -17.234 1.00 92.94 97 ILE A O 1
ATOM 809 N N . PHE A 1 98 ? 13.662 5.460 -15.219 1.00 91.19 98 PHE A N 1
ATOM 810 C CA . PHE A 1 98 ? 14.824 6.187 -15.724 1.00 91.19 98 PHE A CA 1
ATOM 811 C C . PHE A 1 98 ? 15.833 5.259 -16.417 1.00 91.19 98 PHE A C 1
ATOM 813 O O . PHE A 1 98 ? 16.314 5.567 -17.503 1.00 91.19 98 PHE A O 1
ATOM 820 N N . LEU A 1 99 ? 16.100 4.086 -15.832 1.00 89.81 99 LEU A N 1
ATOM 821 C CA . LEU A 1 99 ? 16.994 3.075 -16.411 1.00 89.81 99 LEU A CA 1
ATOM 822 C C . LEU A 1 99 ? 16.397 2.359 -17.635 1.00 89.81 99 LEU A C 1
ATOM 824 O O . LEU A 1 99 ? 17.140 1.792 -18.432 1.00 89.81 99 LEU A O 1
ATOM 828 N N . ASN A 1 100 ? 15.070 2.356 -17.793 1.00 90.25 100 ASN A N 1
ATOM 829 C CA . ASN A 1 100 ? 14.394 1.782 -18.955 1.00 90.25 100 ASN A CA 1
ATOM 830 C C . ASN A 1 100 ? 13.234 2.676 -19.436 1.00 90.25 100 ASN A C 1
ATOM 832 O O . ASN A 1 100 ? 12.061 2.368 -19.183 1.00 90.25 100 ASN A O 1
ATOM 836 N N . PRO A 1 101 ? 13.538 3.743 -20.201 1.00 88.12 101 PRO A N 1
ATOM 837 C CA . PRO A 1 101 ? 12.526 4.667 -20.714 1.00 88.12 101 PRO A CA 1
ATOM 838 C C . PRO A 1 101 ? 11.511 4.003 -21.655 1.00 88.12 101 PRO A C 1
ATOM 840 O O . PRO A 1 101 ? 10.397 4.497 -21.824 1.00 88.12 101 PRO A O 1
ATOM 843 N N . GLY A 1 102 ? 11.863 2.856 -22.251 1.00 88.88 102 GLY A N 1
ATOM 844 C CA . GLY A 1 102 ? 10.973 2.079 -23.114 1.00 88.88 102 GLY A CA 1
ATOM 845 C C . GLY A 1 102 ? 9.706 1.588 -22.408 1.00 88.88 102 GLY A C 1
ATOM 846 O O . GLY A 1 102 ? 8.706 1.342 -23.079 1.00 88.88 102 GLY A O 1
ATOM 847 N N . LEU A 1 103 ? 9.704 1.515 -21.070 1.00 87.06 103 LEU A N 1
ATOM 848 C CA . LEU A 1 103 ? 8.515 1.179 -20.279 1.00 87.06 103 LEU A CA 1
ATOM 849 C C . LEU A 1 103 ? 7.345 2.131 -20.551 1.00 87.06 103 LEU A C 1
ATOM 851 O O . LEU A 1 103 ? 6.215 1.672 -20.678 1.00 87.06 103 LEU A O 1
ATOM 855 N N . MET A 1 104 ? 7.614 3.428 -20.722 1.00 88.50 104 MET A N 1
ATOM 856 C CA . MET A 1 104 ? 6.581 4.439 -20.984 1.00 88.50 104 MET A CA 1
ATOM 857 C C . MET A 1 104 ? 5.930 4.311 -22.363 1.00 88.50 104 MET A C 1
ATOM 859 O O . MET A 1 104 ? 4.915 4.946 -22.607 1.00 88.50 104 MET A O 1
ATOM 863 N N . LYS A 1 105 ? 6.490 3.502 -23.268 1.00 89.88 105 LYS A N 1
ATOM 864 C CA . LYS A 1 105 ? 5.885 3.221 -24.578 1.00 89.88 105 LYS A CA 1
ATOM 865 C C . LYS A 1 105 ? 4.939 2.018 -24.539 1.00 89.88 105 LYS A C 1
ATOM 867 O O . LYS A 1 105 ? 4.290 1.719 -25.536 1.00 89.88 105 LYS A O 1
ATOM 872 N N . MET A 1 106 ? 4.895 1.283 -23.426 1.00 88.56 106 MET A N 1
ATOM 873 C CA . MET A 1 106 ? 4.141 0.038 -23.330 1.00 88.56 106 MET A CA 1
ATOM 874 C C . MET A 1 106 ? 2.730 0.280 -22.760 1.00 88.56 106 MET A C 1
ATOM 876 O O . MET A 1 106 ? 2.615 0.775 -21.638 1.00 88.56 106 MET A O 1
ATOM 880 N N . PRO A 1 107 ? 1.648 -0.154 -23.438 1.00 89.25 107 PRO A N 1
ATOM 881 C CA . PRO A 1 107 ? 0.272 0.055 -22.966 1.00 89.25 107 PRO A CA 1
ATOM 882 C C . PRO A 1 107 ? -0.007 -0.476 -21.550 1.00 89.25 107 PRO A C 1
ATOM 884 O O . PRO A 1 107 ? -0.637 0.199 -20.737 1.00 89.25 107 PRO A O 1
ATOM 887 N N . TRP A 1 108 ? 0.525 -1.656 -21.208 1.00 89.38 108 TRP A N 1
ATOM 888 C CA . TRP A 1 108 ? 0.361 -2.252 -19.874 1.00 89.38 108 TRP A CA 1
ATOM 889 C C . TRP A 1 108 ? 0.995 -1.402 -18.762 1.00 89.38 108 TRP A C 1
ATOM 891 O O . TRP A 1 108 ? 0.570 -1.463 -17.608 1.00 89.38 108 TRP A O 1
ATOM 901 N N . PHE A 1 109 ? 2.004 -0.591 -19.093 1.00 90.31 109 PHE A N 1
ATOM 902 C CA . PHE A 1 109 ? 2.654 0.286 -18.131 1.00 90.31 109 PHE A CA 1
ATOM 903 C C . PHE A 1 109 ? 1.765 1.481 -17.778 1.00 90.31 109 PHE A C 1
ATOM 905 O O . PHE A 1 109 ? 1.657 1.826 -16.603 1.00 90.31 109 PHE A O 1
ATOM 912 N N . HIS A 1 110 ? 1.052 2.051 -18.755 1.00 90.19 110 HIS A N 1
ATOM 913 C CA . HIS A 1 110 ? 0.042 3.080 -18.490 1.00 90.19 110 HIS A CA 1
ATOM 914 C C . HIS A 1 110 ? -1.084 2.543 -17.606 1.00 90.19 110 HIS A C 1
ATOM 916 O O . HIS A 1 110 ? -1.451 3.193 -16.631 1.00 90.19 110 HIS A O 1
ATOM 922 N N . LEU A 1 111 ? -1.552 1.318 -17.871 1.00 90.56 111 LEU A N 1
ATOM 923 C CA . LEU A 1 111 ? -2.544 0.656 -17.021 1.00 90.56 111 LEU A CA 1
ATOM 924 C C . LEU A 1 111 ? -2.036 0.490 -15.576 1.00 90.56 111 LEU A C 1
ATOM 926 O O . LEU A 1 111 ? -2.749 0.796 -14.619 1.00 90.56 111 LEU A O 1
ATOM 930 N N . LYS A 1 112 ? -0.770 0.085 -15.401 1.00 90.06 112 LYS A N 1
ATOM 931 C CA . LYS A 1 112 ? -0.131 0.019 -14.077 1.00 90.06 112 LYS A CA 1
ATOM 932 C C . LYS A 1 112 ? -0.116 1.388 -13.386 1.00 90.06 112 LYS A C 1
ATOM 934 O O . LYS A 1 112 ? -0.375 1.458 -12.185 1.00 90.06 112 LYS A O 1
ATOM 939 N N . LEU A 1 113 ? 0.190 2.463 -14.114 1.00 91.38 113 LEU A N 1
ATOM 940 C CA . LEU A 1 113 ? 0.194 3.823 -13.566 1.00 91.38 113 LEU A CA 1
ATOM 941 C C . LEU A 1 113 ? -1.208 4.272 -13.135 1.00 91.38 113 LEU A C 1
ATOM 943 O O . LEU A 1 1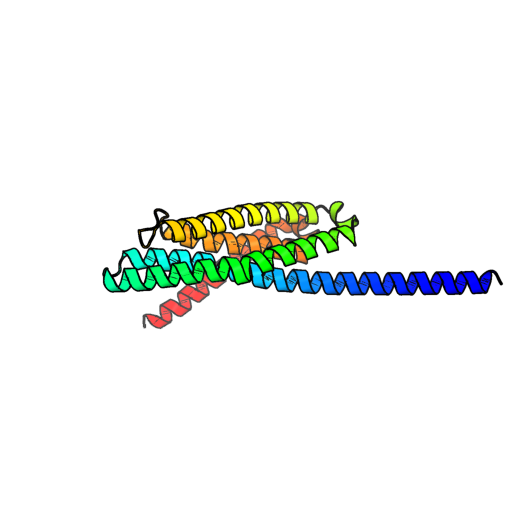13 ? -1.339 4.888 -12.080 1.00 91.38 113 LEU A O 1
ATOM 947 N N . THR A 1 114 ? -2.260 3.903 -13.868 1.00 93.00 114 THR A N 1
ATOM 948 C CA . THR A 1 114 ? -3.647 4.154 -13.447 1.00 93.00 114 THR A CA 1
ATOM 949 C C . THR A 1 114 ? -3.953 3.489 -12.103 1.00 93.00 114 THR A C 1
ATOM 951 O O . THR A 1 114 ? -4.488 4.135 -11.200 1.00 93.00 114 THR A O 1
ATOM 954 N N . PHE A 1 115 ? -3.552 2.228 -11.913 1.00 91.94 115 PHE A N 1
ATOM 955 C CA . PHE A 1 115 ? -3.712 1.558 -10.618 1.00 91.94 115 PHE A CA 1
ATOM 956 C C . PHE A 1 115 ? -2.847 2.176 -9.516 1.00 91.94 115 PHE A C 1
ATOM 958 O O . PHE A 1 115 ? -3.282 2.239 -8.367 1.00 91.94 115 PHE A O 1
ATOM 965 N N . LEU A 1 116 ? -1.658 2.684 -9.851 1.00 93.06 116 LEU A N 1
ATOM 966 C CA . LEU A 1 116 ? -0.812 3.416 -8.909 1.00 93.06 116 LEU A CA 1
ATOM 967 C C . LEU A 1 116 ? -1.477 4.719 -8.435 1.00 93.06 116 LEU A C 1
ATOM 969 O O . LEU A 1 116 ? -1.403 5.032 -7.250 1.00 93.06 116 LEU A O 1
ATOM 973 N N . ILE A 1 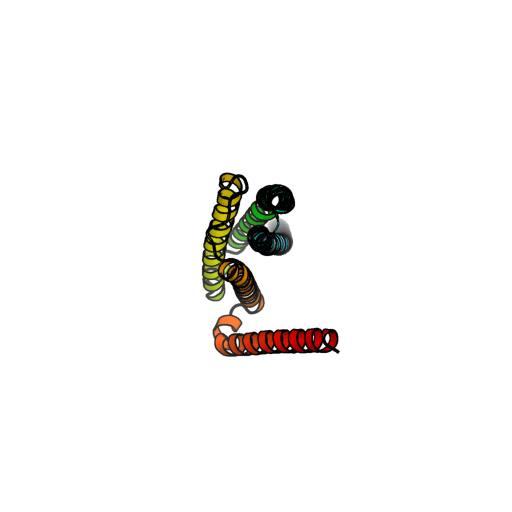117 ? -2.171 5.444 -9.319 1.00 94.06 117 ILE A N 1
ATOM 974 C CA . ILE A 1 117 ? -2.965 6.626 -8.942 1.00 94.06 117 ILE A CA 1
ATOM 975 C C . ILE A 1 117 ? -4.100 6.221 -7.993 1.00 94.06 117 ILE A C 1
ATOM 977 O O . ILE A 1 117 ? -4.278 6.845 -6.947 1.00 94.06 117 ILE A O 1
ATOM 981 N N . GLY A 1 118 ? -4.821 5.138 -8.300 1.00 93.94 118 GLY A N 1
ATOM 982 C CA . GLY A 1 118 ? -5.839 4.585 -7.400 1.00 93.94 118 GLY A CA 1
ATOM 983 C C . GLY A 1 118 ? -5.271 4.219 -6.022 1.00 93.94 118 GLY A C 1
ATOM 984 O O . GLY A 1 118 ? -5.858 4.552 -4.992 1.00 93.94 118 GLY A O 1
ATOM 985 N N . LEU A 1 119 ? -4.081 3.613 -5.991 1.00 94.00 119 LEU A N 1
ATOM 986 C CA . LEU A 1 119 ? -3.364 3.298 -4.757 1.00 94.00 119 LEU A CA 1
ATOM 987 C C . LEU A 1 119 ? -2.936 4.557 -3.989 1.00 94.00 119 LEU A C 1
ATOM 989 O O . LEU A 1 119 ? -2.980 4.552 -2.762 1.00 94.00 119 LEU A O 1
ATOM 993 N N . ALA A 1 120 ? -2.554 5.634 -4.678 1.00 94.38 120 ALA A N 1
ATOM 994 C CA . ALA A 1 120 ? -2.204 6.910 -4.054 1.00 94.38 120 ALA A CA 1
ATOM 995 C C . ALA A 1 120 ? -3.429 7.597 -3.423 1.00 94.38 120 ALA A C 1
ATOM 997 O O . ALA A 1 120 ? -3.345 8.095 -2.299 1.00 94.38 120 ALA A O 1
ATOM 998 N N . ILE A 1 121 ? -4.588 7.558 -4.091 1.00 95.50 121 ILE A N 1
ATOM 999 C CA . ILE A 1 121 ? -5.861 8.029 -3.520 1.00 95.50 121 ILE A CA 1
ATOM 1000 C C . ILE A 1 121 ? -6.197 7.225 -2.259 1.00 95.50 121 ILE A C 1
ATOM 1002 O O . ILE A 1 121 ? -6.549 7.793 -1.222 1.00 95.50 121 ILE A O 1
ATOM 1006 N N . TYR A 1 122 ? -6.040 5.903 -2.327 1.00 94.44 122 TYR A N 1
ATOM 1007 C CA . TYR A 1 122 ? -6.272 5.019 -1.192 1.00 94.44 122 TYR A CA 1
ATOM 1008 C C . TYR A 1 122 ? -5.302 5.292 -0.030 1.00 94.44 122 TYR A C 1
ATOM 1010 O O . TYR A 1 122 ? -5.720 5.393 1.123 1.00 94.44 122 TYR A O 1
ATOM 1018 N N . HIS A 1 123 ? -4.016 5.493 -0.329 1.00 94.94 123 HIS A N 1
ATOM 1019 C CA . HIS A 1 123 ? -3.003 5.895 0.646 1.00 94.94 123 HIS A CA 1
ATOM 1020 C C . HIS A 1 123 ? -3.399 7.186 1.365 1.00 94.94 123 HIS A C 1
ATOM 1022 O O . HIS A 1 123 ? -3.378 7.255 2.592 1.00 94.94 123 HIS A O 1
ATOM 1028 N N . TYR A 1 124 ? -3.821 8.200 0.610 1.00 95.19 124 TYR A N 1
ATOM 1029 C CA . TYR A 1 124 ? -4.275 9.465 1.173 1.00 95.19 124 TYR A CA 1
ATOM 1030 C C . TYR A 1 124 ? -5.520 9.295 2.059 1.00 95.19 124 TYR A C 1
ATOM 1032 O O . TYR A 1 124 ? -5.616 9.899 3.130 1.00 95.19 124 TYR A O 1
ATOM 1040 N N . TRP A 1 125 ? -6.461 8.434 1.664 1.00 94.69 125 TRP A N 1
ATOM 1041 C CA . TRP A 1 125 ? -7.608 8.091 2.505 1.00 94.69 125 TRP A CA 1
ATOM 1042 C C . TRP A 1 125 ? -7.176 7.446 3.832 1.00 94.69 125 TRP A C 1
ATOM 1044 O O . TRP A 1 125 ? -7.631 7.881 4.894 1.00 94.69 125 TRP A O 1
ATOM 1054 N N . CYS A 1 126 ? -6.254 6.478 3.794 1.00 94.06 126 CYS A N 1
ATOM 1055 C CA . CYS A 1 126 ? -5.680 5.864 4.992 1.00 94.06 126 CYS A CA 1
ATOM 1056 C C . CYS A 1 126 ? -5.001 6.897 5.895 1.00 94.06 126 CYS A C 1
ATOM 1058 O O . CYS A 1 126 ? -5.248 6.908 7.102 1.00 94.06 126 CYS A O 1
ATOM 1060 N N . TRP A 1 127 ? -4.202 7.794 5.317 1.00 94.50 127 TRP A N 1
ATOM 1061 C CA . TRP A 1 127 ? -3.535 8.862 6.055 1.00 94.50 127 TRP A CA 1
ATOM 1062 C C . TRP A 1 127 ? -4.534 9.732 6.820 1.00 94.50 127 TRP A C 1
ATOM 1064 O O . TRP A 1 127 ? -4.387 9.929 8.030 1.00 94.50 127 TRP A O 1
ATOM 1074 N N . LYS A 1 128 ? -5.596 10.192 6.144 1.00 93.75 128 LYS A N 1
ATOM 1075 C CA . LYS A 1 128 ? -6.652 10.989 6.781 1.00 93.75 128 LYS A CA 1
ATOM 1076 C C . LYS A 1 128 ? -7.303 10.254 7.948 1.00 93.75 128 LYS A C 1
ATOM 1078 O O . LYS A 1 128 ? -7.586 10.877 8.965 1.00 93.75 128 LYS A O 1
ATOM 1083 N N . LYS A 1 129 ? -7.500 8.937 7.850 1.00 92.69 129 LYS A N 1
ATOM 1084 C CA . LYS A 1 129 ? -8.029 8.136 8.964 1.00 92.69 129 LYS A CA 1
ATOM 1085 C C . LYS A 1 129 ? -7.060 8.015 10.136 1.00 92.69 129 LYS A C 1
ATOM 1087 O O . LYS A 1 129 ? -7.506 8.091 11.275 1.00 92.69 129 LYS A O 1
ATOM 1092 N N . VAL A 1 130 ? -5.754 7.903 9.890 1.00 93.38 130 VAL A N 1
ATOM 1093 C CA . VAL A 1 130 ? -4.747 7.938 10.969 1.00 93.38 130 VAL A CA 1
ATOM 1094 C C . VAL A 1 130 ? -4.763 9.279 11.704 1.00 93.38 130 VAL A C 1
ATOM 1096 O O . VAL A 1 130 ? -4.692 9.298 12.933 1.00 93.38 130 VAL A O 1
ATOM 1099 N N . LEU A 1 131 ? -4.876 10.390 10.969 1.00 92.12 131 LEU A N 1
ATOM 1100 C CA . LEU A 1 131 ? -4.998 11.724 11.564 1.00 92.12 131 LEU A CA 1
ATOM 1101 C C . LEU A 1 131 ? -6.299 11.861 12.361 1.00 92.12 131 LEU A C 1
ATOM 1103 O O . LEU A 1 131 ? -6.257 12.265 13.519 1.00 92.12 131 LEU A O 1
ATOM 1107 N N . GLN A 1 132 ? -7.419 11.406 11.796 1.00 91.50 132 GLN A N 1
ATOM 1108 C CA . GLN A 1 132 ? -8.711 11.410 12.479 1.00 91.50 132 GLN A CA 1
ATOM 1109 C C . GLN A 1 132 ? -8.665 10.606 13.789 1.00 91.50 132 GLN A C 1
ATOM 1111 O O . GLN A 1 132 ? -9.124 11.094 14.814 1.00 91.50 132 GLN A O 1
ATOM 1116 N N . LEU A 1 133 ? -8.058 9.408 13.807 1.00 88.88 133 LEU A N 1
ATOM 1117 C CA . LEU A 1 133 ? -7.891 8.621 15.043 1.00 88.88 133 LEU A CA 1
ATOM 1118 C C . LEU A 1 133 ? -7.147 9.397 16.135 1.00 88.88 133 LEU A C 1
ATOM 1120 O O . LEU A 1 133 ? -7.475 9.269 17.313 1.00 88.88 133 LEU A O 1
ATOM 1124 N N . LYS A 1 134 ? -6.142 10.189 15.746 1.00 88.06 134 LYS A N 1
ATOM 1125 C CA . LYS A 1 134 ? -5.381 11.029 16.674 1.00 88.06 134 LYS A CA 1
ATOM 1126 C C . LYS A 1 134 ? -6.247 12.157 17.240 1.00 88.06 134 LYS A C 1
ATOM 1128 O O . LYS A 1 134 ? -6.151 12.436 18.427 1.00 88.06 134 LYS A O 1
ATOM 1133 N N . GLU A 1 135 ? -7.060 12.796 16.407 1.00 89.38 135 GLU A N 1
ATOM 1134 C CA . GLU A 1 135 ? -7.916 13.928 16.795 1.00 89.38 135 GLU A CA 1
ATOM 1135 C C . GLU A 1 135 ? -9.109 13.503 17.655 1.00 89.38 135 GLU A C 1
ATOM 1137 O O . GLU A 1 135 ? -9.558 14.262 18.511 1.00 89.38 135 GLU A O 1
ATOM 1142 N N . LEU A 1 136 ? -9.592 12.271 17.477 1.00 87.44 136 LEU A N 1
ATOM 1143 C CA . LEU A 1 136 ? -10.739 11.754 18.216 1.00 87.44 136 LEU A CA 1
ATOM 1144 C C . LEU A 1 136 ? -10.499 11.663 19.729 1.00 87.44 136 LEU A C 1
ATOM 1146 O O . LEU A 1 136 ? -11.482 11.619 20.457 1.00 87.44 136 LEU A O 1
ATOM 1150 N N . ASN A 1 137 ? -9.254 11.620 20.224 1.00 80.50 137 ASN A N 1
ATOM 1151 C CA . ASN A 1 137 ? -8.941 11.496 21.661 1.00 80.50 137 ASN A CA 1
ATOM 1152 C C . ASN A 1 137 ? -9.737 10.379 22.371 1.00 80.50 137 ASN A C 1
ATOM 1154 O O . ASN A 1 137 ? -10.158 10.520 23.515 1.00 80.50 137 ASN A O 1
ATOM 1158 N N . GLY A 1 138 ? -9.974 9.264 21.673 1.00 76.75 138 GLY A N 1
ATOM 1159 C CA . GLY A 1 138 ? -10.761 8.152 22.203 1.00 76.75 138 GLY A CA 1
ATOM 1160 C C . GLY A 1 138 ? -12.269 8.255 21.968 1.00 76.75 138 GLY A C 1
ATOM 1161 O O . GLY A 1 138 ? -12.989 7.445 22.539 1.00 76.75 138 GLY A O 1
ATOM 1162 N N . ASN A 1 139 ? -12.757 9.175 21.129 1.00 84.88 139 ASN A N 1
ATOM 1163 C CA . ASN A 1 139 ? -14.149 9.250 20.665 1.00 84.88 139 ASN A CA 1
ATOM 1164 C C . ASN A 1 139 ? -14.453 8.277 19.509 1.00 84.88 139 ASN A C 1
ATOM 1166 O O . ASN A 1 139 ? -13.564 7.654 18.933 1.00 84.88 139 ASN A O 1
ATOM 1170 N N . ALA A 1 140 ? -15.738 8.099 19.189 1.00 83.38 140 ALA A N 1
ATOM 1171 C CA . ALA A 1 140 ? -16.173 7.154 18.162 1.00 83.38 140 ALA A CA 1
ATOM 1172 C C . ALA A 1 140 ? -15.804 7.611 16.738 1.00 83.38 140 ALA A C 1
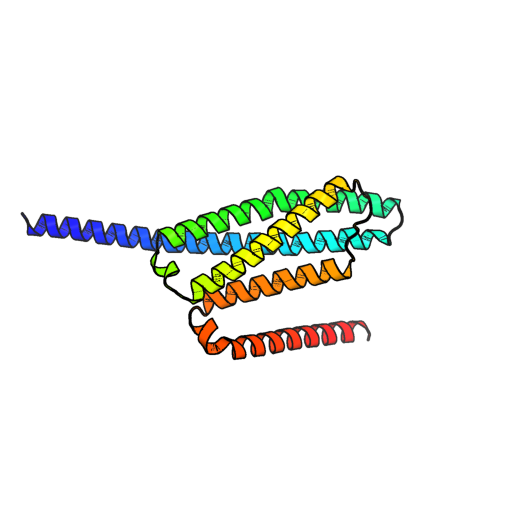ATOM 1174 O O . ALA A 1 140 ? -15.877 8.789 16.398 1.00 83.38 140 ALA A O 1
ATOM 1175 N N . LEU A 1 141 ? -15.456 6.650 15.882 1.00 86.25 141 LEU A N 1
ATOM 1176 C CA . LEU A 1 141 ? -15.268 6.875 14.449 1.00 86.25 141 LEU A CA 1
ATOM 1177 C C . LEU A 1 141 ? -16.628 6.984 13.752 1.00 86.25 141 LEU A C 1
ATOM 1179 O O . LEU A 1 141 ? -17.395 6.022 13.740 1.00 86.25 141 LEU A O 1
ATOM 1183 N N . GLU A 1 142 ? -16.877 8.094 13.058 1.00 84.50 142 GLU A N 1
ATOM 1184 C CA . GLU A 1 142 ? -18.098 8.291 12.252 1.00 84.50 142 GLU A CA 1
ATOM 1185 C C . GLU A 1 142 ? -18.233 7.283 11.098 1.00 84.50 142 GLU A C 1
ATOM 1187 O O . GLU A 1 142 ? -19.310 7.049 10.553 1.00 84.50 142 GLU A O 1
ATOM 1192 N N . THR A 1 143 ? -17.121 6.677 10.674 1.00 85.06 143 THR A N 1
ATOM 1193 C CA . THR A 1 143 ? -17.138 5.726 9.561 1.00 85.06 143 THR A CA 1
ATOM 1194 C C . THR A 1 143 ? -17.722 4.392 10.010 1.00 85.06 143 THR A C 1
ATOM 1196 O O . THR A 1 143 ? -17.200 3.739 10.911 1.00 85.06 143 THR A O 1
ATOM 1199 N N . ALA A 1 144 ? -18.792 3.966 9.337 1.00 84.31 144 ALA A N 1
ATOM 1200 C CA . ALA A 1 144 ? -19.442 2.690 9.605 1.00 84.31 144 ALA A CA 1
ATOM 1201 C C . ALA A 1 144 ? -18.462 1.510 9.493 1.00 84.31 144 ALA A C 1
ATOM 1203 O O . ALA A 1 144 ? -17.638 1.448 8.577 1.00 84.31 144 ALA A O 1
ATOM 1204 N N . ASN A 1 145 ? -18.612 0.532 10.389 1.00 84.94 145 ASN A N 1
ATOM 1205 C CA . ASN A 1 145 ? -17.743 -0.643 10.463 1.00 84.94 145 ASN A CA 1
ATOM 1206 C C . ASN A 1 145 ? -17.715 -1.434 9.139 1.00 84.94 145 ASN A C 1
ATOM 1208 O O . ASN A 1 145 ? -16.650 -1.792 8.644 1.00 84.94 145 ASN A O 1
ATOM 1212 N N . ILE A 1 146 ? -18.881 -1.599 8.505 1.00 81.06 146 ILE A N 1
ATOM 1213 C CA . ILE A 1 146 ? -19.022 -2.264 7.200 1.00 81.06 146 ILE A CA 1
ATOM 1214 C C . ILE A 1 146 ? -18.175 -1.562 6.129 1.00 81.06 146 ILE A C 1
ATOM 1216 O O . ILE A 1 146 ? -17.456 -2.230 5.390 1.00 81.06 146 ILE A O 1
ATOM 1220 N N . LYS A 1 147 ? -18.184 -0.221 6.090 1.00 86.81 147 LYS A N 1
ATOM 1221 C CA . LYS A 1 147 ? -17.380 0.558 5.134 1.00 86.81 147 LYS A CA 1
ATOM 1222 C C . LYS A 1 147 ? -15.879 0.359 5.368 1.00 86.81 147 LYS A C 1
ATOM 1224 O O . LYS A 1 147 ? -15.122 0.276 4.407 1.00 86.81 147 LYS A O 1
ATOM 1229 N N . LEU A 1 148 ? -15.443 0.244 6.625 1.00 88.25 148 LEU A N 1
ATOM 1230 C CA . LEU A 1 148 ? -14.042 -0.043 6.963 1.00 88.25 148 LEU A CA 1
ATOM 1231 C C . LEU A 1 148 ? -13.628 -1.461 6.538 1.00 88.25 148 LEU A C 1
ATOM 1233 O O . LEU A 1 148 ? -12.528 -1.647 6.022 1.00 88.25 148 LEU A O 1
ATOM 1237 N N . ARG A 1 149 ? -14.513 -2.454 6.688 1.00 87.38 149 ARG A N 1
ATOM 1238 C CA . ARG A 1 149 ? -14.263 -3.826 6.209 1.00 87.38 149 ARG A CA 1
ATOM 1239 C C . ARG A 1 149 ? -14.183 -3.885 4.683 1.00 87.38 149 ARG A C 1
ATOM 1241 O O . ARG A 1 149 ? -13.229 -4.447 4.154 1.00 87.38 149 ARG A O 1
ATOM 1248 N N . GLN A 1 150 ? -15.110 -3.227 3.988 1.00 85.56 150 GLN A N 1
ATOM 1249 C CA . GLN A 1 150 ? -15.080 -3.094 2.527 1.00 85.56 150 GLN A CA 1
ATOM 1250 C C . GLN A 1 150 ? -13.811 -2.380 2.046 1.00 85.56 150 GLN A C 1
ATOM 1252 O O . GLN A 1 150 ? -13.213 -2.779 1.050 1.00 85.56 150 GLN A O 1
ATOM 1257 N N . ALA A 1 151 ? -13.331 -1.369 2.777 1.00 88.25 151 ALA A N 1
ATOM 1258 C CA . ALA A 1 151 ? -12.082 -0.693 2.435 1.00 88.25 151 ALA A CA 1
ATOM 1259 C C . ALA A 1 151 ? -10.875 -1.648 2.421 1.00 88.25 151 ALA A C 1
ATOM 1261 O O . ALA A 1 151 ? -9.973 -1.469 1.603 1.00 88.25 151 ALA A O 1
ATOM 1262 N N . ASN A 1 152 ? -10.855 -2.677 3.274 1.00 87.25 152 ASN A N 1
ATOM 1263 C CA . ASN A 1 152 ? -9.799 -3.692 3.256 1.00 87.25 152 ASN A CA 1
ATOM 1264 C C . ASN A 1 152 ? -9.861 -4.573 1.993 1.00 87.25 152 ASN A C 1
ATOM 1266 O O . ASN A 1 152 ? -8.828 -4.934 1.425 1.00 87.25 152 ASN A O 1
ATOM 1270 N N . GLU A 1 153 ? -11.069 -4.893 1.527 1.00 87.06 153 GLU A N 1
ATOM 1271 C CA . GLU A 1 153 ? -11.264 -5.622 0.270 1.00 87.06 153 GLU A CA 1
ATOM 1272 C C . GLU A 1 153 ? -10.754 -4.795 -0.913 1.00 87.06 153 GLU A C 1
ATOM 1274 O O . GLU A 1 153 ? -9.992 -5.315 -1.724 1.00 87.06 153 GLU A O 1
ATOM 1279 N N . ILE A 1 154 ? -11.063 -3.492 -0.961 1.00 87.56 154 ILE A N 1
ATOM 1280 C CA . ILE A 1 154 ? -10.581 -2.576 -2.012 1.00 87.56 154 ILE A CA 1
ATOM 1281 C C . ILE A 1 154 ? -9.049 -2.601 -2.124 1.00 87.56 154 ILE A C 1
ATOM 1283 O O . ILE A 1 154 ? -8.520 -2.702 -3.230 1.00 87.56 154 ILE A O 1
ATOM 1287 N N . ALA A 1 155 ? -8.320 -2.571 -1.003 1.00 87.62 155 ALA A N 1
ATOM 1288 C CA . ALA A 1 155 ? -6.858 -2.676 -1.042 1.00 87.62 155 ALA A CA 1
ATOM 1289 C C . ALA A 1 155 ? -6.387 -4.006 -1.650 1.00 87.62 155 ALA A C 1
ATOM 1291 O O . ALA A 1 155 ? -5.380 -4.048 -2.359 1.00 87.62 155 ALA A O 1
ATOM 1292 N N . THR A 1 156 ? -7.123 -5.090 -1.393 1.00 88.69 156 THR A N 1
ATOM 1293 C CA . THR A 1 156 ? -6.803 -6.418 -1.921 1.00 88.69 156 THR A CA 1
ATOM 1294 C C . THR A 1 156 ? -7.027 -6.438 -3.429 1.00 88.69 156 THR A C 1
ATOM 1296 O O . THR A 1 156 ? -6.140 -6.855 -4.169 1.00 88.69 156 THR A O 1
ATOM 1299 N N . PHE A 1 157 ? -8.147 -5.890 -3.907 1.00 88.50 157 PHE A N 1
ATOM 1300 C CA . PHE A 1 157 ? -8.402 -5.715 -5.338 1.00 88.50 157 PHE A CA 1
ATOM 1301 C C . PHE A 1 157 ? -7.290 -4.920 -6.034 1.00 88.50 157 PHE A C 1
ATOM 1303 O O . PHE A 1 157 ? -6.785 -5.362 -7.065 1.00 88.50 157 PHE A O 1
ATOM 1310 N N . ILE A 1 158 ? -6.852 -3.792 -5.460 1.00 89.81 158 ILE A N 1
ATOM 1311 C CA . ILE A 1 158 ? -5.755 -2.991 -6.029 1.00 89.81 158 ILE A CA 1
ATOM 1312 C C . ILE A 1 158 ? -4.460 -3.813 -6.108 1.00 89.81 158 ILE A C 1
ATOM 1314 O O . ILE A 1 158 ? -3.787 -3.782 -7.139 1.00 89.81 158 ILE A O 1
ATOM 1318 N N . LEU A 1 159 ? -4.122 -4.581 -5.064 1.00 90.81 159 LEU A N 1
ATOM 1319 C CA . LEU A 1 159 ? -2.948 -5.460 -5.077 1.00 90.81 159 LEU A CA 1
ATOM 1320 C C . LEU A 1 159 ? -3.021 -6.481 -6.221 1.00 90.81 159 LEU A C 1
ATOM 1322 O O . LEU A 1 159 ? -2.060 -6.612 -6.981 1.00 90.81 159 LEU A O 1
ATOM 1326 N N . PHE A 1 160 ? -4.157 -7.169 -6.368 1.00 88.69 160 PHE A N 1
ATOM 1327 C CA . PHE A 1 160 ? -4.372 -8.129 -7.454 1.00 88.69 160 PHE A CA 1
ATOM 1328 C C . PHE A 1 160 ? -4.179 -7.467 -8.820 1.00 88.69 160 PHE A C 1
ATOM 1330 O O . PHE A 1 160 ? -3.381 -7.946 -9.623 1.00 88.69 160 PHE A O 1
ATOM 1337 N N . LEU A 1 161 ? -4.834 -6.330 -9.064 1.00 88.56 161 LEU A N 1
ATOM 1338 C CA . LEU A 1 161 ? -4.741 -5.609 -10.334 1.00 88.56 161 LEU A CA 1
ATOM 1339 C C . LEU A 1 161 ? -3.300 -5.188 -10.658 1.00 88.56 161 LEU A C 1
ATOM 1341 O O . LEU A 1 161 ? -2.829 -5.403 -11.778 1.00 88.56 161 LEU A O 1
ATOM 1345 N N . VAL A 1 162 ? -2.565 -4.651 -9.679 1.00 90.06 162 VAL A N 1
ATOM 1346 C CA . VAL A 1 162 ? -1.166 -4.234 -9.863 1.00 90.06 162 VAL A CA 1
ATOM 1347 C C . VAL A 1 162 ? -0.259 -5.431 -10.160 1.00 90.06 162 VAL A C 1
ATOM 1349 O O . VAL A 1 162 ? 0.540 -5.369 -11.098 1.00 90.06 162 VAL A O 1
ATOM 1352 N N . VAL A 1 163 ? -0.373 -6.523 -9.398 1.00 90.62 163 VAL A N 1
ATOM 1353 C CA . VAL A 1 163 ? 0.476 -7.714 -9.574 1.00 90.62 163 VAL A CA 1
ATOM 1354 C C . VAL A 1 163 ? 0.196 -8.387 -10.915 1.00 90.62 163 VAL A C 1
ATOM 1356 O O . VAL A 1 163 ? 1.136 -8.642 -11.669 1.00 90.62 163 VAL A O 1
ATOM 1359 N N . PHE A 1 164 ? -1.075 -8.606 -11.260 1.00 88.25 164 PHE A N 1
ATOM 1360 C CA . PHE A 1 164 ? -1.453 -9.216 -12.537 1.00 88.25 164 PHE A CA 1
ATOM 1361 C C . PHE A 1 164 ? -0.963 -8.383 -13.722 1.00 88.25 164 PHE A C 1
ATOM 1363 O O . PHE A 1 164 ? -0.356 -8.930 -14.641 1.00 88.25 164 PHE A O 1
ATOM 1370 N N . THR A 1 165 ? -1.120 -7.058 -13.665 1.00 88.31 165 THR A N 1
ATOM 1371 C CA . THR A 1 165 ? -0.636 -6.154 -14.721 1.00 88.31 165 THR A CA 1
ATOM 1372 C C . THR A 1 165 ? 0.878 -6.258 -14.917 1.00 88.31 165 THR A C 1
ATOM 1374 O O . THR A 1 165 ? 1.360 -6.268 -16.048 1.00 88.31 165 THR A O 1
ATOM 1377 N N . VAL A 1 166 ? 1.653 -6.370 -13.833 1.00 87.62 166 VAL A N 1
ATOM 1378 C CA . VAL A 1 166 ? 3.123 -6.458 -13.908 1.00 87.62 166 VAL A CA 1
ATOM 1379 C C . VAL A 1 166 ? 3.605 -7.818 -14.416 1.00 87.62 166 VAL A C 1
ATOM 1381 O O . VAL A 1 166 ? 4.595 -7.871 -15.152 1.00 87.62 166 VAL A O 1
ATOM 1384 N N . ILE A 1 167 ? 2.947 -8.908 -14.017 1.00 87.75 167 ILE A N 1
ATOM 1385 C CA . ILE A 1 167 ? 3.350 -10.268 -14.396 1.00 87.75 167 ILE A CA 1
ATOM 1386 C C . ILE A 1 167 ? 2.925 -10.589 -15.831 1.00 87.75 167 ILE A C 1
ATOM 1388 O O . ILE A 1 167 ? 3.747 -11.066 -16.612 1.00 87.75 167 ILE A O 1
ATOM 1392 N N . LEU A 1 168 ? 1.679 -10.277 -16.191 1.00 87.44 168 LEU A N 1
ATOM 1393 C CA . LEU A 1 168 ? 1.098 -10.616 -17.492 1.00 87.44 168 LEU A CA 1
ATOM 1394 C C . LEU A 1 168 ? 1.443 -9.600 -18.587 1.00 87.44 168 LEU A C 1
ATOM 1396 O O . LEU A 1 168 ? 1.448 -9.946 -19.767 1.00 87.44 168 LEU A O 1
ATOM 1400 N N . LYS A 1 169 ? 1.783 -8.357 -18.218 1.00 88.69 169 LYS A N 1
ATOM 1401 C CA . LYS A 1 169 ? 2.163 -7.287 -19.154 1.00 88.69 169 LYS A CA 1
ATOM 1402 C C . LYS A 1 169 ? 1.126 -7.134 -20.272 1.00 88.69 169 LYS A C 1
ATOM 1404 O O . LYS A 1 169 ? -0.027 -6.860 -19.978 1.00 88.69 169 LYS A O 1
ATOM 1409 N N . SER A 1 170 ? 1.499 -7.313 -21.542 1.00 85.69 170 SER A N 1
ATOM 1410 C CA . SER A 1 170 ? 0.583 -7.211 -22.686 1.00 85.69 170 SER A CA 1
ATOM 1411 C C . SER A 1 170 ? -0.572 -8.214 -22.629 1.00 85.69 170 SER A C 1
ATOM 1413 O O . SER A 1 170 ? -1.679 -7.867 -23.032 1.00 85.69 170 SER A O 1
ATOM 1415 N N . MET A 1 171 ? -0.361 -9.401 -22.048 1.00 85.38 171 MET A N 1
ATOM 1416 C CA . MET A 1 171 ? -1.404 -10.425 -21.927 1.00 85.38 171 MET A CA 1
ATOM 1417 C C . MET A 1 171 ? -2.573 -9.962 -21.047 1.00 85.38 171 MET A C 1
ATOM 1419 O O . MET A 1 171 ? -3.682 -10.461 -21.199 1.00 85.38 171 MET A O 1
ATOM 1423 N N . VAL A 1 172 ? -2.362 -8.989 -20.148 1.00 84.00 172 VAL A N 1
ATOM 1424 C CA . VAL A 1 172 ? -3.451 -8.454 -19.313 1.00 84.00 172 VAL A CA 1
ATOM 1425 C C . VAL A 1 172 ? -4.518 -7.748 -20.150 1.00 84.00 172 VAL A C 1
ATOM 1427 O O . VAL A 1 172 ? -5.690 -7.774 -19.794 1.00 84.00 172 VAL A O 1
ATOM 1430 N N . ILE A 1 173 ? -4.107 -7.126 -21.260 1.00 81.94 173 ILE A N 1
ATOM 1431 C CA . ILE A 1 173 ? -4.993 -6.387 -22.163 1.00 81.94 173 ILE A CA 1
ATOM 1432 C C . ILE A 1 173 ? -5.685 -7.365 -23.111 1.00 81.94 173 ILE A C 1
ATOM 1434 O O . ILE A 1 173 ? -6.877 -7.243 -23.360 1.00 81.94 173 ILE A O 1
ATOM 1438 N N . GLU A 1 174 ? -4.946 -8.356 -23.603 1.00 86.00 174 GLU A N 1
ATOM 1439 C CA . GLU A 1 174 ? -5.455 -9.354 -24.544 1.00 86.00 174 GLU A CA 1
ATOM 1440 C C . GLU A 1 174 ? -6.473 -10.303 -23.889 1.00 86.00 174 GLU A C 1
ATOM 1442 O O . GLU A 1 174 ? -7.544 -10.546 -24.440 1.00 86.00 174 GLU A O 1
ATOM 1447 N N . TYR A 1 175 ? -6.196 -10.769 -22.666 1.00 86.31 175 TYR A N 1
ATOM 1448 C CA . TYR A 1 175 ? -6.995 -11.785 -21.965 1.00 86.31 175 TYR A CA 1
ATOM 1449 C C . TYR A 1 175 ? -7.804 -11.225 -20.787 1.00 86.31 175 TYR A C 1
ATOM 1451 O O . TYR A 1 175 ? -8.157 -11.954 -19.858 1.00 86.31 175 TYR A O 1
ATOM 1459 N N . TRP A 1 176 ? -8.123 -9.929 -20.810 1.00 82.12 176 TRP A N 1
ATOM 1460 C CA . TRP A 1 176 ? -8.751 -9.211 -19.694 1.00 82.12 176 TRP A CA 1
ATOM 1461 C C . TRP A 1 176 ? -10.017 -9.899 -19.140 1.00 82.12 176 TRP A C 1
ATOM 1463 O O . TRP A 1 176 ? -10.168 -10.018 -17.923 1.00 82.12 176 TRP A O 1
ATOM 1473 N N . TRP A 1 177 ? -10.893 -10.431 -20.003 1.00 83.56 177 TRP A N 1
ATOM 1474 C CA . TRP A 1 177 ? -12.113 -11.134 -19.578 1.00 83.56 177 TRP A CA 1
ATOM 1475 C C . TRP A 1 177 ? -11.821 -12.451 -18.845 1.00 83.56 177 TRP A C 1
ATOM 1477 O O . TRP A 1 177 ? -12.468 -12.770 -17.848 1.00 83.56 177 TRP A O 1
ATOM 1487 N N . GLN A 1 178 ? -10.814 -13.206 -19.296 1.00 86.62 178 GLN A N 1
ATOM 1488 C CA . GLN A 1 178 ? -10.417 -14.465 -18.656 1.00 86.62 178 GLN A CA 1
ATOM 1489 C C . GLN A 1 178 ? -9.839 -14.216 -17.261 1.00 86.62 178 GLN A C 1
ATOM 1491 O O . GLN A 1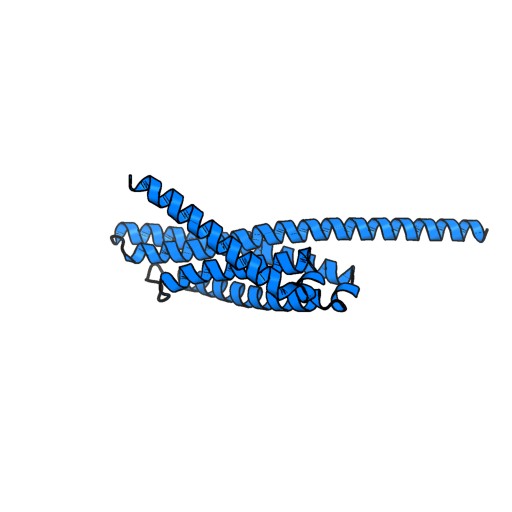 178 ? -10.075 -15.000 -16.344 1.00 86.62 178 GLN A O 1
ATOM 1496 N N . LEU A 1 179 ? -9.135 -13.096 -17.074 1.00 82.56 179 LEU A N 1
ATOM 1497 C CA . LEU A 1 179 ? -8.622 -12.687 -15.766 1.00 82.56 179 LEU A CA 1
ATOM 1498 C C . LEU A 1 179 ? -9.745 -12.319 -14.801 1.00 82.56 179 LEU A C 1
ATOM 1500 O O . LEU A 1 179 ? -9.703 -12.723 -13.639 1.00 82.56 179 LEU A O 1
ATOM 1504 N N . ILE A 1 180 ? -10.766 -11.610 -15.284 1.00 83.81 180 ILE A N 1
ATOM 1505 C CA . ILE A 1 180 ? -11.964 -11.305 -14.495 1.00 83.81 180 ILE A CA 1
ATOM 1506 C C . ILE A 1 180 ? -12.664 -12.606 -14.090 1.00 83.81 180 ILE A C 1
ATOM 1508 O O . ILE A 1 180 ? -12.936 -12.814 -12.907 1.00 83.81 180 ILE A O 1
ATOM 1512 N N . ALA A 1 181 ? -12.892 -13.515 -15.040 1.00 86.69 181 ALA A N 1
ATOM 1513 C CA . ALA A 1 181 ? -13.499 -14.813 -14.760 1.00 86.69 181 ALA A CA 1
ATOM 1514 C C . ALA A 1 181 ? -12.683 -15.621 -13.732 1.00 86.69 181 ALA A C 1
ATOM 1516 O O . ALA A 1 181 ? -13.237 -16.108 -12.746 1.00 86.69 181 ALA A O 1
ATOM 1517 N N . GLY A 1 182 ? -11.359 -15.702 -13.905 1.00 84.75 182 GLY A N 1
ATOM 1518 C CA . GLY A 1 182 ? -10.458 -16.384 -12.974 1.00 84.75 182 GLY A CA 1
ATOM 1519 C C . GLY A 1 182 ? -10.472 -15.778 -11.568 1.00 84.75 182 GLY A C 1
ATOM 1520 O O . GLY A 1 182 ? -10.470 -16.513 -10.578 1.00 84.75 182 GLY A O 1
ATOM 1521 N N . PHE A 1 183 ? -10.561 -14.450 -11.459 1.00 83.06 183 PHE A N 1
ATOM 1522 C CA . PHE A 1 183 ? -10.697 -13.767 -10.175 1.00 83.06 183 PHE A CA 1
ATOM 1523 C C . PHE A 1 183 ? -11.996 -14.159 -9.453 1.00 83.06 183 PHE A C 1
ATOM 1525 O O . PHE A 1 183 ? -11.964 -14.490 -8.266 1.00 83.06 183 PHE A O 1
ATOM 1532 N N . PHE A 1 184 ? -13.132 -14.193 -10.158 1.00 84.75 184 PHE A N 1
ATOM 1533 C CA . PHE A 1 184 ? -14.403 -14.627 -9.565 1.00 84.75 184 PHE A CA 1
ATOM 1534 C C . PHE A 1 184 ? -14.368 -16.088 -9.111 1.00 84.75 184 PHE A C 1
ATOM 1536 O O . PHE A 1 184 ? -14.866 -16.399 -8.027 1.00 84.75 184 PHE A O 1
ATOM 1543 N N . VAL A 1 185 ? -13.731 -16.971 -9.885 1.00 88.62 185 VAL A N 1
ATOM 1544 C CA . VAL A 1 185 ? -13.522 -18.372 -9.487 1.00 88.62 185 VAL A CA 1
ATOM 1545 C C . VAL A 1 185 ? -12.688 -18.454 -8.207 1.00 88.62 185 VAL A C 1
ATOM 1547 O O . VAL A 1 185 ? -13.059 -19.179 -7.284 1.00 88.62 185 VAL A O 1
ATOM 1550 N N . LEU A 1 186 ? -11.608 -17.677 -8.096 1.00 84.62 186 LEU A N 1
ATOM 1551 C CA . LEU A 1 186 ? -10.782 -17.637 -6.887 1.00 84.62 186 LEU A CA 1
ATOM 1552 C C . LEU A 1 186 ? -11.579 -17.163 -5.663 1.00 84.62 186 LEU A C 1
ATOM 1554 O O . LEU A 1 186 ? -11.538 -17.811 -4.616 1.00 84.62 186 LEU A O 1
ATOM 1558 N N . VAL A 1 187 ? -12.329 -16.064 -5.789 1.00 82.88 187 VAL A N 1
ATOM 1559 C CA . VAL A 1 187 ? -13.183 -15.548 -4.705 1.00 82.88 187 VAL A CA 1
ATOM 1560 C C . VAL A 1 187 ? -14.219 -16.592 -4.292 1.00 82.88 187 VAL A C 1
ATOM 1562 O O . VAL A 1 187 ? -14.397 -16.845 -3.098 1.00 82.88 187 VAL A O 1
ATOM 1565 N N . PHE A 1 188 ? -14.850 -17.253 -5.263 1.00 86.00 188 PHE A N 1
ATOM 1566 C CA . PHE A 1 188 ? -15.804 -18.326 -5.010 1.00 86.00 188 PHE A CA 1
ATOM 1567 C C . PHE A 1 188 ? -15.165 -19.496 -4.243 1.00 86.00 188 PHE A C 1
ATOM 1569 O O . PHE A 1 188 ? -15.721 -19.945 -3.238 1.00 86.00 188 PHE A O 1
ATOM 1576 N N . LEU A 1 189 ? -13.968 -19.944 -4.639 1.00 86.25 189 LEU A N 1
ATOM 1577 C CA . LEU A 1 189 ? -13.225 -21.007 -3.950 1.00 86.25 189 LEU A CA 1
ATOM 1578 C C . LEU A 1 189 ? -12.846 -20.623 -2.512 1.00 86.25 189 LEU A C 1
ATOM 1580 O O . LEU A 1 189 ? -13.004 -21.433 -1.590 1.00 86.25 189 LEU A O 1
ATOM 1584 N N . ILE A 1 190 ? -12.397 -19.385 -2.291 1.00 83.25 190 ILE A N 1
ATOM 1585 C CA . ILE A 1 190 ? -12.100 -18.871 -0.946 1.00 83.25 190 ILE A CA 1
ATOM 1586 C C . ILE A 1 190 ? -13.377 -18.871 -0.097 1.00 83.25 190 ILE A C 1
ATOM 1588 O O . ILE A 1 190 ? -13.376 -19.389 1.022 1.00 83.25 190 ILE A O 1
ATOM 1592 N N . MET A 1 191 ? -14.492 -18.367 -0.632 1.00 80.88 191 MET A N 1
ATOM 1593 C CA . MET A 1 191 ? -15.781 -18.361 0.064 1.00 80.88 191 MET A CA 1
ATOM 1594 C C . MET A 1 191 ? -16.272 -19.772 0.402 1.00 80.88 191 MET A C 1
ATOM 1596 O O . MET A 1 191 ? -16.760 -20.000 1.513 1.00 80.88 191 MET A O 1
ATOM 1600 N N . MET A 1 192 ? -16.134 -20.731 -0.518 1.00 84.75 192 MET A N 1
ATOM 1601 C CA . MET A 1 192 ? -16.465 -22.133 -0.253 1.00 84.75 192 MET A CA 1
ATOM 1602 C C . MET A 1 192 ? -15.604 -22.702 0.873 1.00 84.75 192 MET A C 1
ATOM 1604 O O . MET A 1 192 ? -16.137 -23.313 1.800 1.00 84.75 192 MET A O 1
ATOM 1608 N N . THR A 1 193 ? -14.299 -22.440 0.849 1.00 83.44 193 THR A N 1
ATOM 1609 C CA . THR A 1 193 ? -13.364 -22.897 1.885 1.00 83.44 193 THR A CA 1
ATOM 1610 C C . THR A 1 193 ? -13.740 -22.337 3.257 1.00 83.44 193 THR A C 1
ATOM 1612 O O . THR A 1 193 ? -13.863 -23.093 4.222 1.00 83.44 193 THR A O 1
ATOM 1615 N N . VAL A 1 194 ? -14.017 -21.033 3.348 1.00 81.12 194 VAL A N 1
ATOM 1616 C CA . VAL A 1 194 ? -14.462 -20.386 4.595 1.00 81.12 194 VAL A CA 1
ATOM 1617 C C . VAL A 1 194 ? -15.769 -21.003 5.099 1.00 81.12 194 VAL A C 1
ATOM 1619 O O . VAL A 1 194 ? -15.887 -21.311 6.288 1.00 81.12 194 VAL A O 1
ATOM 1622 N N . LYS A 1 195 ? -16.741 -21.245 4.209 1.00 79.00 195 LYS A N 1
ATOM 1623 C CA . LYS A 1 195 ? -17.996 -21.920 4.575 1.00 79.00 195 LYS A CA 1
ATOM 1624 C C . LYS A 1 195 ? -17.749 -23.332 5.112 1.00 79.00 195 LYS A C 1
ATOM 1626 O O . LYS A 1 195 ? -18.366 -23.701 6.109 1.00 79.00 195 LYS A O 1
ATOM 1631 N N . LEU A 1 196 ? -16.848 -24.106 4.506 1.00 86.06 196 LEU A N 1
ATOM 1632 C CA . LEU A 1 196 ? -16.512 -25.464 4.952 1.00 86.06 196 LEU A CA 1
ATOM 1633 C C . LEU A 1 196 ? -15.828 -25.473 6.326 1.00 86.06 196 LEU A C 1
ATOM 1635 O O . LEU A 1 196 ? -16.198 -26.277 7.185 1.00 86.06 196 LEU A O 1
ATOM 1639 N N . VAL A 1 197 ? -14.884 -24.557 6.564 1.00 83.56 197 VAL A N 1
ATOM 1640 C CA . VAL A 1 197 ? -14.203 -24.413 7.863 1.00 83.56 197 VAL A CA 1
ATOM 1641 C C . VAL A 1 197 ? -15.191 -23.995 8.954 1.00 83.56 197 VAL A C 1
ATOM 1643 O O . VAL A 1 197 ? -15.216 -24.593 10.030 1.00 83.56 197 VAL A O 1
ATOM 1646 N N . ASN A 1 198 ? -16.065 -23.027 8.672 1.00 76.44 198 ASN A N 1
ATOM 1647 C CA . ASN A 1 198 ? -17.057 -22.561 9.643 1.00 76.44 198 ASN A CA 1
ATOM 1648 C C . ASN A 1 198 ? -18.168 -23.593 9.898 1.00 76.44 198 ASN A C 1
ATOM 1650 O O . ASN A 1 198 ? -18.681 -23.668 11.013 1.00 76.44 198 ASN A O 1
ATOM 1654 N N . LYS A 1 199 ? -18.512 -24.431 8.909 1.00 76.38 199 LYS A N 1
ATOM 1655 C CA . LYS A 1 199 ? -19.460 -25.544 9.084 1.00 76.38 199 LYS A CA 1
ATOM 1656 C C . LYS A 1 199 ? -18.918 -26.612 10.040 1.00 76.38 199 LYS A C 1
ATOM 1658 O O . LYS A 1 199 ? -19.697 -27.166 10.807 1.00 76.38 199 LYS A O 1
ATOM 1663 N N . LYS A 1 200 ? -17.603 -26.869 10.034 1.00 64.69 200 LYS A N 1
ATOM 1664 C CA . LYS A 1 200 ? -16.954 -27.810 10.966 1.00 64.69 200 LYS A CA 1
ATOM 1665 C C . LYS A 1 200 ? -16.891 -27.303 12.409 1.00 64.69 200 LYS A C 1
ATOM 1667 O O . LYS A 1 200 ? -16.888 -28.125 13.304 1.00 64.69 200 LYS A O 1
ATOM 1672 N N . LYS A 1 201 ? -16.873 -25.984 12.641 1.00 57.97 201 LYS A N 1
ATOM 1673 C CA . LYS A 1 201 ? -16.896 -25.397 13.998 1.00 57.97 201 LYS A CA 1
ATOM 1674 C C . LYS A 1 201 ? -18.282 -25.388 14.662 1.00 57.97 201 LYS A C 1
ATOM 1676 O O . LYS A 1 201 ? -18.369 -25.090 15.844 1.00 57.97 201 LYS A O 1
ATOM 1681 N N . LYS A 1 202 ? -19.355 -25.630 13.898 1.00 53.41 202 LYS A N 1
ATOM 1682 C CA . LYS A 1 202 ? -20.746 -25.679 14.393 1.00 53.41 202 LYS A CA 1
ATOM 1683 C C . LYS A 1 202 ? -21.258 -27.102 14.672 1.00 53.41 202 LYS A C 1
ATOM 1685 O O . LYS A 1 202 ? -22.393 -27.231 15.117 1.00 53.41 202 LYS A O 1
ATOM 1690 N N . LYS A 1 203 ? -20.475 -28.135 14.357 1.00 47.25 203 LYS A N 1
ATOM 1691 C CA . LYS A 1 203 ? -20.719 -29.527 14.761 1.00 47.25 203 LYS A CA 1
ATOM 1692 C C . LYS A 1 203 ? -19.825 -29.848 15.945 1.00 47.25 203 LYS A C 1
ATOM 1694 O O . LYS A 1 203 ? -20.280 -30.652 16.778 1.00 47.25 203 LYS A O 1
#

Organism: NCBI:txid1416778

pLDDT: mean 88.86, std 7.55, range [47.25, 97.62]

Secondary structure (DSSP, 8-state):
-HHHHHHHHHHHHHHHHHHHHHHHHHHHHHHHHHHHHHHHHHHHHHHHHHHHHHGGGS-HHHHHHHHHHHHHHHHHIIIIIIHHHHHHHHHHHHHHHHH-GGGGG-HHHHHHHHHHHHHHHHHHHHHHHHHHHHHTTTPPPSS-HHHHHHHHHHHHHHHHHHHHHHHHTTHHHHTHHHHHHHHHHHHHHHHHHHHHHHHHTT-

InterPro domains:
  IPR005265 Protoporphyrinogen oxidase HemJ-like [MF_02239] (24-170)
  IPR005265 Protoporphyrinogen oxidase HemJ-like [PF03653] (21-170)
  IPR005265 Protoporphyrinogen oxidase HemJ-like [PTHR40255] (22-169)

Foldseek 3Di:
DVVVVVVVVVVVVVVVVVVLVVVLVVLVVLLVVLVVQQLVLLLVLLVLVLVLQVLVPPDPVVLLVSLVVSLVVNVCSVPPTNVVSVVSSVVSVVVNCVSPVCLVVAPLSVQLVVLVVVVVVLNVVSVVVSVVSVVCNSPHDPDDSVVSVVSSVVSVVSVLSNVCSVVCPVPCVVCVVVSVVVVVVVVVVVVVVVVVVVVVVVD